Protein AF-A0A2N9N3W9-F1 (afdb_monomer)

Mean predicted aligned error: 13.62 Å

Solvent-accessible surface area (backbone atoms only — not comparable to full-atom values): 11791 Å² total; per-residue (Å²): 115,66,68,65,51,52,52,49,53,52,46,57,56,56,57,64,61,54,68,67,60,87,86,51,74,86,60,58,73,77,63,41,51,59,56,64,68,48,45,75,83,36,66,72,71,56,49,56,62,60,62,77,61,73,62,57,71,69,54,55,53,50,52,53,52,50,54,52,50,51,51,52,50,52,52,50,52,49,49,42,34,70,72,76,40,58,62,54,60,55,53,48,41,71,76,39,43,71,62,46,50,36,61,70,50,61,68,44,53,66,57,50,45,42,49,52,50,47,48,40,49,49,49,46,44,46,52,53,52,56,46,45,43,61,57,53,52,50,38,49,54,52,48,51,53,48,50,55,53,49,52,49,50,52,51,53,51,44,42,59,56,52,52,47,40,50,52,50,51,49,54,50,53,53,51,60,63,44,52,67,60,54,65,70,64,73,86,49,70,70,59,54,54,51,52,53,51,54,50,53,52,51,52,52,50,52,64,72,74,104

pLDDT: mean 87.36, std 11.23, range [49.12, 97.69]

Foldseek 3Di:
DCVVVVVVVVVVVVVVQQDDDPLPVVDDCVSCVVVVVCCVVCVPPNVVVVVVPPDDSVVVVVVVVVVVVVVVVVVVVVCCCVPPNVVVVVVCCVVVVVVCVCVVCVNCPVVCCCVPPVVNCPVVVVVVVVVCCVCPVVVVVVVVVVVVVVVVVVVVVCCVCPVVVVVVVVVVVVVVVVVVVVVQPPVDPVSVVVVVVVVVVVVVVVVVVD

Structure (mmCIF, N/CA/C/O backbone):
data_AF-A0A2N9N3W9-F1
#
_entry.id   AF-A0A2N9N3W9-F1
#
loop_
_atom_site.group_PDB
_atom_site.id
_atom_site.type_symbol
_atom_site.label_atom_id
_atom_site.label_alt_id
_atom_site.label_comp_id
_atom_site.label_asym_id
_atom_site.label_entity_id
_atom_site.label_seq_id
_atom_site.pdbx_PDB_ins_code
_atom_site.Cartn_x
_atom_site.Cartn_y
_atom_site.Cartn_z
_atom_site.occupancy
_atom_site.B_iso_or_equiv
_atom_site.auth_seq_id
_atom_site.auth_comp_id
_atom_site.auth_asym_id
_atom_site.auth_atom_id
_atom_site.pdbx_PDB_model_num
ATOM 1 N N . MET A 1 1 ? -32.248 -17.935 9.235 1.00 79.19 1 MET A N 1
ATOM 2 C CA . MET A 1 1 ? -31.648 -16.972 10.190 1.00 79.19 1 MET A CA 1
ATOM 3 C C . MET A 1 1 ? -31.873 -17.388 11.645 1.00 79.19 1 MET A C 1
ATOM 5 O O . MET A 1 1 ? -30.910 -17.367 12.394 1.00 79.19 1 MET A O 1
ATOM 9 N N . THR A 1 2 ? -33.073 -17.833 12.047 1.00 92.75 2 THR A N 1
ATOM 10 C CA . THR A 1 2 ? -33.341 -18.333 13.416 1.00 92.75 2 THR A CA 1
ATOM 11 C C . THR A 1 2 ? -32.505 -19.561 13.788 1.00 92.75 2 THR A C 1
ATOM 13 O O . THR A 1 2 ? -31.905 -19.563 14.850 1.00 92.75 2 THR A O 1
ATOM 16 N N . GLY A 1 3 ? -32.371 -20.548 12.891 1.00 95.88 3 GLY A N 1
ATOM 17 C CA . GLY A 1 3 ? -31.572 -21.761 13.137 1.00 95.88 3 GLY A CA 1
ATOM 18 C C . GLY A 1 3 ? -30.133 -21.480 13.601 1.00 95.88 3 GLY A C 1
ATOM 19 O O . GLY A 1 3 ? -29.792 -21.851 14.722 1.00 95.88 3 GLY A O 1
ATOM 20 N N . PRO A 1 4 ? -29.302 -20.772 12.806 1.00 95.38 4 PRO A N 1
ATOM 21 C CA . PRO A 1 4 ? -27.939 -20.428 13.216 1.00 95.38 4 PRO A CA 1
ATOM 22 C C . PRO A 1 4 ? -27.865 -19.620 14.519 1.00 95.38 4 PRO A C 1
ATOM 24 O O . PRO A 1 4 ? -27.030 -19.915 15.368 1.00 95.38 4 PRO A O 1
ATOM 27 N N . LEU A 1 5 ? -28.753 -18.637 14.716 1.00 95.94 5 LEU A N 1
ATOM 28 C CA . LEU A 1 5 ? -28.759 -17.810 15.929 1.00 95.94 5 LEU A CA 1
ATOM 29 C C . LEU A 1 5 ? -29.124 -18.613 17.183 1.00 95.94 5 LEU A C 1
ATOM 31 O O . LEU A 1 5 ? -28.489 -18.439 18.218 1.00 95.94 5 LEU A O 1
ATOM 35 N N . THR A 1 6 ? -30.107 -19.514 17.101 1.00 96.31 6 THR A N 1
ATOM 36 C CA . THR A 1 6 ? -30.496 -20.376 18.226 1.00 96.31 6 THR A CA 1
ATOM 37 C C . THR A 1 6 ? -29.385 -21.359 18.583 1.00 96.31 6 THR A C 1
ATOM 39 O O . THR A 1 6 ? -29.111 -21.558 19.764 1.00 96.31 6 THR A O 1
ATOM 42 N N . VAL A 1 7 ? -28.707 -21.931 17.581 1.00 96.19 7 VAL A N 1
ATOM 43 C CA . VAL A 1 7 ? -27.554 -22.816 17.803 1.00 96.19 7 VAL A CA 1
ATOM 44 C C . VAL A 1 7 ? -26.411 -22.063 18.487 1.00 96.19 7 VAL A C 1
ATOM 46 O O . VAL A 1 7 ? -25.865 -22.566 19.466 1.00 96.19 7 VAL A O 1
ATOM 49 N N . LEU A 1 8 ? -26.085 -20.845 18.038 1.00 94.94 8 LEU A N 1
ATOM 50 C CA . LEU A 1 8 ? -25.057 -20.022 18.684 1.00 94.94 8 LEU A CA 1
ATOM 51 C C . LEU A 1 8 ? -25.455 -19.612 20.107 1.00 94.94 8 LEU A C 1
ATOM 53 O O . LEU A 1 8 ? -24.625 -19.703 21.002 1.00 94.94 8 LEU A O 1
ATOM 57 N N . ALA A 1 9 ? -26.713 -19.227 20.344 1.00 94.81 9 ALA A N 1
ATOM 58 C CA . ALA A 1 9 ? -27.192 -18.857 21.677 1.00 94.81 9 ALA A CA 1
ATOM 59 C C . ALA A 1 9 ? -27.109 -20.031 22.666 1.00 94.81 9 ALA A C 1
ATOM 61 O O . ALA A 1 9 ? -26.596 -19.868 23.773 1.00 94.81 9 ALA A O 1
ATOM 62 N N . LEU A 1 10 ? -27.559 -21.223 22.254 1.00 95.44 10 LEU A N 1
ATOM 63 C CA . LEU A 1 10 ? -27.403 -22.445 23.046 1.00 95.44 10 LEU A CA 1
ATOM 64 C C . LEU A 1 10 ? -25.923 -22.751 23.287 1.00 95.44 10 LEU A C 1
ATOM 66 O O . LEU A 1 10 ? -25.539 -23.030 24.418 1.00 95.44 10 LEU A O 1
ATOM 70 N N . GLY A 1 11 ? -25.087 -22.630 22.254 1.00 93.44 11 GLY A N 1
ATOM 71 C CA . GLY A 1 11 ? -23.642 -22.809 22.358 1.00 93.44 11 GLY A CA 1
ATOM 72 C C . GLY A 1 11 ? -22.994 -21.864 23.371 1.00 93.44 11 GLY A C 1
ATOM 73 O O . GLY A 1 11 ? -22.235 -22.324 24.215 1.00 93.44 11 GLY A O 1
ATOM 74 N N . SER A 1 12 ? -23.325 -20.569 23.350 1.00 93.00 12 SER A N 1
ATOM 75 C CA . SER A 1 12 ? -22.801 -19.580 24.302 1.00 93.00 12 SER A CA 1
ATOM 76 C C . SER A 1 12 ? -23.215 -19.875 25.743 1.00 93.00 12 SER A C 1
ATOM 78 O O . SER A 1 12 ? -22.391 -19.729 26.644 1.00 93.00 12 SER A O 1
ATOM 80 N N . VAL A 1 13 ? -24.458 -20.322 25.968 1.00 91.31 13 VAL A N 1
ATOM 81 C CA . VAL A 1 13 ? -24.909 -20.738 27.304 1.00 91.31 13 VAL A CA 1
ATOM 82 C C . VAL A 1 13 ? -24.134 -21.974 27.747 1.00 91.31 13 VAL A C 1
ATOM 84 O O . VAL A 1 13 ? -23.498 -21.927 28.791 1.00 91.31 13 VAL A O 1
ATOM 87 N N . LEU A 1 14 ? -24.126 -23.049 26.951 1.00 89.25 14 LEU A N 1
ATOM 88 C CA . LEU A 1 14 ? -23.474 -24.314 27.310 1.00 89.25 14 LEU A CA 1
ATOM 89 C C . LEU A 1 14 ? -21.960 -24.158 27.513 1.00 89.25 14 LEU A C 1
ATOM 91 O O . LEU A 1 14 ? -21.416 -24.718 28.461 1.00 89.25 14 LEU A O 1
ATOM 95 N N . ALA A 1 15 ? -21.288 -23.361 26.677 1.00 85.88 15 ALA A N 1
ATOM 96 C CA . ALA A 1 15 ? -19.857 -23.093 26.800 1.00 85.88 15 ALA A CA 1
ATOM 97 C C . ALA A 1 15 ? -19.501 -22.397 28.123 1.00 85.88 15 ALA A C 1
ATOM 99 O O . ALA A 1 15 ? -18.471 -22.713 28.714 1.00 85.88 15 ALA A O 1
ATOM 100 N N . GLY A 1 16 ? -20.368 -21.513 28.631 1.00 80.94 16 GLY A N 1
ATOM 101 C CA . GLY A 1 16 ? -20.176 -20.866 29.932 1.00 80.94 16 GLY A CA 1
ATOM 102 C C . GLY A 1 16 ? -20.146 -21.847 31.111 1.00 80.94 16 GLY A C 1
ATOM 103 O O . GLY A 1 16 ? -19.510 -21.565 32.122 1.00 80.94 16 GLY A O 1
ATOM 104 N N . TRP A 1 17 ? -20.770 -23.022 30.971 1.00 80.06 17 TRP A N 1
ATOM 105 C CA . TRP A 1 17 ? -20.768 -24.062 32.003 1.00 80.06 17 TRP A CA 1
ATOM 106 C C . TRP A 1 17 ? -19.545 -24.986 31.947 1.00 80.06 17 TRP A C 1
ATOM 108 O O . TRP A 1 17 ? -19.345 -25.742 32.888 1.00 80.06 17 TRP A O 1
ATOM 118 N N . LEU A 1 18 ? -18.705 -24.942 30.905 1.00 79.56 18 LEU A N 1
ATOM 119 C CA . LEU A 1 18 ? -17.535 -25.832 30.785 1.00 79.56 18 LEU A CA 1
ATOM 120 C C . LEU A 1 18 ? -16.351 -25.434 31.690 1.00 79.56 18 LEU A C 1
ATOM 122 O O . LEU A 1 18 ? -15.454 -26.244 31.905 1.00 79.56 18 LEU A O 1
ATOM 126 N N . GLY A 1 19 ? -16.335 -24.204 32.216 1.00 71.31 19 GLY A N 1
ATOM 127 C CA . GLY A 1 19 ? -15.225 -23.637 32.995 1.00 71.31 19 GLY A CA 1
ATOM 128 C C . GLY A 1 19 ? -15.659 -23.114 34.363 1.00 71.31 19 GLY A C 1
ATOM 129 O O . GLY A 1 19 ? -15.492 -21.931 34.649 1.00 71.31 19 GLY A O 1
ATOM 130 N N . VAL A 1 20 ? -16.261 -23.970 35.193 1.00 75.19 20 VAL A N 1
ATOM 131 C CA . VAL A 1 20 ? -16.760 -23.563 36.518 1.00 75.19 20 VAL A CA 1
ATOM 132 C C . VAL A 1 20 ? -15.591 -23.233 37.466 1.00 75.19 20 VAL A C 1
ATOM 134 O O . VAL A 1 20 ? -14.691 -24.064 37.620 1.00 75.19 20 VAL A O 1
ATOM 137 N N . PRO A 1 21 ? -15.594 -22.058 38.132 1.00 71.06 21 PRO A N 1
ATOM 138 C CA . PRO A 1 21 ? -14.521 -21.657 39.042 1.00 71.06 21 PRO A CA 1
ATOM 139 C C . PRO A 1 21 ? -14.338 -22.612 40.229 1.00 71.06 21 PRO A C 1
ATOM 141 O O . PRO A 1 21 ? -15.310 -23.126 40.782 1.00 71.06 21 PRO A O 1
ATOM 144 N N . LYS A 1 22 ? -13.094 -22.749 40.717 1.00 70.25 22 LYS A N 1
ATOM 145 C CA . LYS A 1 22 ? -12.749 -23.525 41.932 1.00 70.25 22 LYS A CA 1
ATOM 146 C C . LYS A 1 22 ? -13.527 -23.095 43.181 1.00 70.25 22 LYS A C 1
ATOM 148 O O . LYS A 1 22 ? -13.717 -23.900 44.088 1.00 70.25 22 LYS A O 1
ATOM 153 N N . LEU A 1 23 ? -13.973 -21.841 43.211 1.00 67.38 23 LEU A N 1
ATOM 154 C CA . LEU A 1 23 ? -14.764 -21.234 44.282 1.00 67.38 23 LEU A CA 1
ATOM 155 C C . LEU A 1 23 ? -16.145 -21.871 44.458 1.00 67.38 23 LEU A C 1
ATOM 157 O O . LEU A 1 23 ? -16.726 -21.790 45.539 1.00 67.38 23 LEU A O 1
ATOM 161 N N . TRP A 1 24 ? -16.696 -22.475 43.405 1.00 70.81 24 TRP A N 1
ATOM 162 C CA . TRP A 1 24 ? -18.018 -23.090 43.434 1.00 70.81 24 TRP A CA 1
ATOM 163 C C . TRP A 1 24 ? -17.914 -24.545 43.893 1.00 70.81 24 TRP A C 1
ATOM 165 O O . TRP A 1 24 ? -18.092 -25.482 43.121 1.00 70.81 24 TRP A O 1
ATOM 175 N N . THR A 1 25 ? -17.663 -24.724 45.192 1.00 65.88 25 THR A N 1
ATOM 176 C CA . THR A 1 25 ? -17.515 -26.030 45.866 1.00 65.88 25 THR A CA 1
ATOM 177 C C . THR A 1 25 ? -18.745 -26.942 45.769 1.00 65.88 25 THR A C 1
ATOM 179 O O . THR A 1 25 ? -18.655 -28.127 46.077 1.00 65.88 25 THR A O 1
ATOM 182 N N . PHE A 1 26 ? -19.889 -26.411 45.330 1.00 66.12 26 PHE A N 1
ATOM 183 C CA . PHE A 1 26 ? -21.119 -27.163 45.078 1.00 66.12 26 PHE A CA 1
ATOM 184 C C . PHE A 1 26 ? -21.033 -28.074 43.840 1.00 66.12 26 PHE A C 1
ATOM 186 O O . PHE A 1 26 ? -21.703 -29.105 43.788 1.00 66.12 26 PHE A O 1
ATOM 193 N N . PHE A 1 27 ? -20.208 -27.728 42.847 1.00 65.31 27 PHE A N 1
ATOM 194 C CA . PHE A 1 27 ? -20.001 -28.559 41.664 1.00 65.31 27 PHE A CA 1
ATOM 195 C C . PHE A 1 27 ? -18.803 -29.484 41.906 1.00 65.31 27 PHE A C 1
ATOM 197 O O . PHE A 1 27 ? -17.687 -29.024 42.133 1.00 65.31 27 PHE A O 1
ATOM 204 N N . GLY A 1 28 ? -19.045 -30.799 41.901 1.00 63.94 28 GLY A N 1
ATOM 205 C CA . GLY A 1 28 ? -18.005 -31.802 42.148 1.00 63.94 28 GLY A CA 1
ATOM 206 C C . GLY A 1 28 ? -16.864 -31.751 41.124 1.00 63.94 28 GLY A C 1
ATOM 207 O O . GLY A 1 28 ? -17.029 -31.243 40.014 1.00 63.94 28 GLY A O 1
ATOM 208 N N . GLU A 1 29 ? -15.711 -32.332 41.470 1.00 66.94 29 GLU A N 1
ATOM 209 C CA . GLU A 1 29 ? -14.485 -32.287 40.648 1.00 66.94 29 GLU A CA 1
ATOM 210 C C . GLU A 1 29 ? -14.666 -32.815 39.213 1.00 66.94 29 GLU A C 1
ATOM 212 O O . GLU A 1 29 ? -13.973 -32.374 38.298 1.00 66.94 29 GLU A O 1
ATOM 217 N N . ASN A 1 30 ? -15.653 -33.688 38.985 1.00 67.88 30 ASN A N 1
ATOM 218 C CA . ASN A 1 30 ? -16.016 -34.215 37.663 1.00 67.88 30 ASN A CA 1
ATOM 219 C C . ASN A 1 30 ? -16.438 -33.122 36.669 1.00 67.88 30 ASN A C 1
ATOM 221 O O . ASN A 1 30 ? -16.290 -33.286 35.462 1.00 67.88 30 ASN A O 1
ATOM 225 N N . TRP A 1 31 ? -16.955 -31.991 37.154 1.00 69.31 31 TRP A N 1
ATOM 226 C CA . TRP A 1 31 ? -17.314 -30.867 36.288 1.00 69.31 31 TRP A CA 1
ATOM 227 C C . TRP A 1 31 ? -16.080 -30.087 35.798 1.00 69.31 31 TRP A C 1
ATOM 229 O O . TRP A 1 31 ? -16.167 -29.288 34.871 1.00 69.31 31 TRP A O 1
ATOM 239 N N . ARG A 1 32 ? -14.905 -30.354 36.385 1.00 71.75 32 ARG A N 1
ATOM 240 C CA . ARG A 1 32 ? -13.617 -29.717 36.069 1.00 71.75 32 ARG A CA 1
ATOM 241 C C . ARG A 1 32 ? -12.688 -30.613 35.252 1.00 71.75 32 ARG A C 1
ATOM 243 O O . ARG A 1 32 ? -11.536 -30.260 35.018 1.00 71.75 32 ARG A O 1
ATOM 250 N N . SER A 1 33 ? -13.183 -31.754 34.768 1.00 74.00 33 SER A N 1
ATOM 251 C CA . SER A 1 33 ? -12.400 -32.688 33.948 1.00 74.00 33 SER A CA 1
ATOM 252 C C . SER A 1 33 ? -11.855 -32.062 32.658 1.00 74.00 33 SER A C 1
ATOM 254 O O . SER A 1 33 ? -10.837 -32.510 32.143 1.00 74.00 33 SER A O 1
ATOM 256 N N . PHE A 1 34 ? -12.496 -31.009 32.140 1.00 77.50 34 PHE A N 1
ATOM 257 C CA . PHE A 1 34 ? -11.991 -30.262 30.987 1.00 77.50 34 PHE A CA 1
ATOM 258 C C . PHE A 1 34 ? -10.749 -29.420 31.328 1.00 77.50 34 PHE A C 1
ATOM 260 O O . PHE A 1 34 ? -9.785 -29.414 30.565 1.00 77.50 34 PHE A O 1
ATOM 267 N N . GLU A 1 35 ? -10.737 -28.764 32.494 1.00 76.12 35 GLU A N 1
ATOM 268 C CA . GLU A 1 35 ? -9.594 -27.990 33.000 1.00 76.12 35 GLU A CA 1
ATOM 269 C C . GLU A 1 35 ? -8.387 -28.906 33.246 1.00 76.12 35 GLU A C 1
ATOM 271 O O . GLU A 1 35 ? -7.274 -28.597 32.824 1.00 76.12 35 GLU A O 1
ATOM 276 N N . SER A 1 36 ? -8.608 -30.076 33.855 1.00 76.50 36 SER A N 1
ATOM 277 C CA . SER A 1 36 ? -7.541 -31.054 34.096 1.00 76.50 36 SER A CA 1
ATOM 278 C C . SER A 1 36 ? -7.037 -31.732 32.817 1.00 76.50 36 SER A C 1
ATOM 280 O O . SER A 1 36 ? -5.846 -32.023 32.724 1.00 76.50 36 SER A O 1
ATOM 282 N N . TRP A 1 37 ? -7.896 -31.935 31.812 1.00 82.38 37 TRP A N 1
ATOM 283 C CA . TRP A 1 37 ? -7.496 -32.407 30.480 1.00 82.38 37 TRP A CA 1
ATOM 284 C C . TRP A 1 37 ? -6.665 -31.367 29.710 1.00 82.38 37 TRP A C 1
ATOM 286 O O . TRP A 1 37 ? -5.730 -31.740 29.003 1.00 82.38 37 TRP A O 1
ATOM 296 N N . LEU A 1 38 ? -6.963 -30.072 29.871 1.00 79.94 38 LEU A N 1
ATOM 297 C CA . LEU A 1 38 ? -6.219 -28.965 29.257 1.00 79.94 38 LEU A CA 1
ATOM 298 C C . LEU A 1 38 ? -4.929 -28.597 29.998 1.00 79.94 38 LEU A C 1
ATOM 300 O O . LEU A 1 38 ? -4.022 -28.034 29.387 1.00 79.94 38 LEU A O 1
ATOM 304 N N . ALA A 1 39 ? -4.825 -28.901 31.293 1.00 77.44 39 ALA A N 1
ATOM 305 C CA . ALA A 1 39 ? -3.683 -28.530 32.128 1.00 77.44 39 ALA A CA 1
ATOM 306 C C . ALA A 1 39 ? -2.298 -28.891 31.532 1.00 77.44 39 ALA A C 1
ATOM 308 O O . ALA A 1 39 ? -1.394 -28.055 31.619 1.00 77.44 39 ALA A O 1
ATOM 309 N N . PRO A 1 40 ? -2.095 -30.050 30.867 1.00 82.31 40 PRO A N 1
ATOM 310 C CA . PRO A 1 40 ? -0.824 -30.379 30.217 1.00 82.31 40 PRO A CA 1
ATOM 311 C C . PRO A 1 40 ? -0.450 -29.454 29.048 1.00 82.31 40 PRO A C 1
ATOM 313 O O . PRO A 1 40 ? 0.729 -29.314 28.748 1.00 82.31 40 PRO A O 1
ATOM 316 N N . ALA A 1 41 ? -1.418 -28.802 28.393 1.00 81.25 41 ALA A N 1
ATOM 317 C CA . ALA A 1 41 ? -1.149 -27.856 27.305 1.00 81.25 41 ALA A CA 1
ATOM 318 C C . ALA A 1 41 ? -0.604 -26.506 27.811 1.00 81.25 41 ALA A C 1
ATOM 320 O O . ALA A 1 41 ? 0.019 -25.767 27.052 1.00 81.25 41 ALA A O 1
ATOM 321 N N . PHE A 1 42 ? -0.810 -26.195 29.096 1.00 74.31 42 PHE A N 1
ATOM 322 C CA . PHE A 1 42 ? -0.395 -24.943 29.740 1.00 74.31 42 PHE A CA 1
ATOM 323 C C . PHE A 1 42 ? 0.831 -25.105 30.658 1.00 74.31 42 PHE A C 1
ATOM 325 O O . PHE A 1 42 ? 1.183 -24.185 31.398 1.00 74.31 42 PHE A O 1
ATOM 332 N N . SER A 1 43 ? 1.503 -26.262 30.625 1.00 66.19 43 SER A N 1
ATOM 333 C CA . SER A 1 43 ? 2.512 -26.662 31.615 1.00 66.19 43 SER A CA 1
ATOM 334 C C . SER A 1 43 ? 3.845 -25.905 31.561 1.00 66.19 43 SER A C 1
ATOM 336 O O . SER A 1 43 ? 4.680 -26.109 32.436 1.00 66.19 43 SER A O 1
ATOM 338 N N . SER A 1 44 ? 4.075 -25.037 30.574 1.00 64.75 44 SER A N 1
ATOM 339 C CA . SER A 1 44 ? 5.290 -24.218 30.476 1.00 64.75 44 SER A CA 1
ATOM 340 C C . SER A 1 44 ? 4.941 -22.729 30.537 1.00 64.75 44 SER A C 1
ATOM 342 O O . SER A 1 44 ? 4.215 -22.230 29.679 1.00 64.75 44 SER A O 1
ATOM 344 N N . ALA A 1 45 ? 5.457 -22.033 31.554 1.00 61.09 45 ALA A N 1
ATOM 345 C CA . ALA A 1 45 ? 5.282 -20.607 31.871 1.00 61.09 45 ALA A CA 1
ATOM 346 C C . ALA A 1 45 ? 3.868 -20.146 32.301 1.00 61.09 45 ALA A C 1
ATOM 348 O O . ALA A 1 45 ? 3.749 -19.400 33.270 1.00 61.09 45 ALA A O 1
ATOM 349 N N . ALA A 1 46 ? 2.787 -20.607 31.662 1.00 59.09 46 ALA A N 1
ATOM 350 C CA . ALA A 1 46 ? 1.420 -20.214 32.045 1.00 59.09 46 ALA A CA 1
ATOM 351 C C . ALA A 1 46 ? 0.972 -20.832 33.388 1.00 59.09 46 ALA A C 1
ATOM 353 O O . ALA A 1 46 ? 0.304 -20.176 34.187 1.00 59.09 46 ALA A O 1
ATOM 354 N N . ALA A 1 47 ? 1.382 -22.073 33.669 1.00 57.03 47 ALA A N 1
ATOM 355 C CA . ALA A 1 47 ? 1.070 -22.764 34.922 1.00 57.03 47 ALA A CA 1
ATOM 356 C C . ALA A 1 47 ? 1.787 -22.183 36.160 1.00 57.03 47 ALA A C 1
ATOM 358 O O . ALA A 1 47 ? 1.271 -22.313 37.270 1.00 57.03 47 ALA A O 1
ATOM 359 N N . GLU A 1 48 ? 2.948 -21.541 35.993 1.00 55.53 48 GLU A N 1
ATOM 360 C CA . GLU A 1 48 ? 3.662 -20.857 37.085 1.00 55.53 48 GLU A CA 1
ATOM 361 C C . GLU A 1 48 ? 3.001 -19.520 37.434 1.00 55.53 48 GLU A C 1
ATOM 363 O O . GLU A 1 48 ? 2.695 -19.289 38.602 1.00 55.53 48 GLU A O 1
ATOM 368 N N . ALA A 1 49 ? 2.635 -18.716 36.429 1.00 58.19 49 ALA A N 1
ATOM 369 C CA . ALA A 1 49 ? 1.879 -17.477 36.636 1.00 58.19 49 ALA A CA 1
ATOM 370 C C . ALA A 1 49 ? 0.490 -17.721 37.265 1.00 58.19 49 ALA A C 1
ATOM 372 O O . ALA A 1 49 ? 0.021 -16.929 38.079 1.00 58.19 49 ALA A O 1
ATOM 373 N N . ALA A 1 50 ? -0.164 -18.839 36.930 1.00 56.03 50 ALA A N 1
ATOM 374 C CA . ALA A 1 50 ? -1.451 -19.220 37.515 1.00 56.03 50 ALA A CA 1
ATOM 375 C C . ALA A 1 50 ? -1.339 -19.769 38.954 1.00 56.03 50 ALA A C 1
ATOM 377 O O . ALA A 1 50 ? -2.294 -19.661 39.721 1.00 56.03 50 ALA A O 1
ATOM 378 N N . LYS A 1 51 ? -0.194 -20.350 39.344 1.00 54.19 51 LYS A N 1
ATOM 379 C CA . LYS A 1 51 ? 0.039 -20.856 40.710 1.00 54.19 51 LYS A CA 1
ATOM 380 C C . LYS A 1 51 ? 0.369 -19.751 41.714 1.00 54.19 51 LYS A C 1
ATOM 382 O O . LYS A 1 51 ? -0.003 -19.887 42.877 1.00 54.19 51 LYS A O 1
ATOM 387 N N . GLU A 1 52 ? 1.032 -18.677 41.288 1.00 49.12 52 GLU A N 1
ATOM 388 C CA . GLU A 1 52 ? 1.321 -17.520 42.153 1.00 49.12 52 GLU A CA 1
ATOM 389 C C . GLU A 1 52 ? 0.077 -16.658 42.444 1.00 49.12 52 GLU A C 1
ATOM 391 O O . GLU A 1 52 ? 0.048 -15.932 43.434 1.00 49.12 52 GLU A O 1
ATOM 396 N N . GLY A 1 53 ? -0.981 -16.782 41.636 1.00 52.44 53 GLY A N 1
ATOM 397 C CA . GLY A 1 53 ? -2.248 -16.056 41.779 1.00 52.44 53 GLY A CA 1
ATOM 398 C C . GLY A 1 53 ? -3.295 -16.717 42.682 1.00 52.44 53 GLY A C 1
ATOM 399 O O . GLY A 1 53 ? -4.478 -16.424 42.525 1.00 52.44 53 GLY A O 1
ATOM 400 N N . ALA A 1 54 ? -2.909 -17.618 43.595 1.00 55.12 54 ALA A N 1
ATOM 401 C CA . ALA A 1 54 ? -3.827 -18.187 44.587 1.00 55.12 54 ALA A CA 1
ATOM 402 C C . ALA A 1 54 ? -4.186 -17.126 45.644 1.00 55.12 54 ALA A C 1
ATOM 404 O O . ALA A 1 54 ? -3.677 -17.128 46.767 1.00 55.12 54 ALA A O 1
ATOM 405 N N . HIS A 1 55 ? -5.032 -16.175 45.253 1.00 61.47 55 HIS A N 1
ATOM 406 C CA . HIS A 1 55 ? -5.612 -15.199 46.158 1.00 61.47 55 HIS A CA 1
ATOM 407 C C . HIS A 1 55 ? -6.555 -15.900 47.142 1.00 61.47 55 HIS A C 1
ATOM 409 O O . HIS A 1 55 ? -7.131 -16.946 46.845 1.00 61.47 55 HIS A O 1
ATOM 415 N N . ASP A 1 56 ? -6.708 -15.330 48.339 1.00 74.50 56 ASP A N 1
ATOM 416 C CA . ASP A 1 56 ? -7.676 -15.841 49.307 1.00 74.50 56 ASP A CA 1
ATOM 417 C C . ASP A 1 56 ? -9.068 -15.923 48.657 1.00 74.50 56 ASP A C 1
ATOM 419 O O . ASP A 1 56 ? -9.451 -15.029 47.897 1.00 74.50 56 ASP A O 1
ATOM 423 N N . ALA A 1 57 ? -9.837 -16.971 48.961 1.00 75.94 57 ALA A N 1
ATOM 424 C CA . ALA A 1 57 ? -11.143 -17.206 48.340 1.00 75.94 57 ALA A CA 1
ATOM 425 C C . ALA A 1 57 ? -12.072 -15.988 48.500 1.00 75.94 57 ALA A C 1
ATOM 427 O O . ALA A 1 57 ? -12.884 -15.693 47.624 1.00 75.94 57 ALA A O 1
ATOM 428 N N . SER A 1 58 ? -11.910 -15.239 49.597 1.00 79.50 58 SER A N 1
ATOM 429 C CA . SER A 1 58 ? -12.597 -13.968 49.839 1.00 79.50 58 SER A CA 1
ATOM 430 C C . SER A 1 58 ? -12.285 -12.904 48.774 1.00 79.50 58 SER A C 1
ATOM 432 O O . SER A 1 58 ? -13.197 -12.249 48.271 1.00 79.50 58 SER A O 1
ATOM 434 N N . THR A 1 59 ? -11.018 -12.771 48.377 1.00 82.75 59 THR A N 1
ATOM 435 C CA . THR A 1 59 ? -10.551 -11.829 47.353 1.00 82.75 59 THR A CA 1
ATOM 436 C C . THR A 1 59 ? -11.138 -12.183 45.992 1.00 82.75 59 THR A C 1
ATOM 438 O O . THR A 1 59 ? -11.660 -11.304 45.307 1.00 82.75 59 THR A O 1
ATOM 441 N N . GLU A 1 60 ? -11.124 -13.462 45.608 1.00 82.31 60 GLU A N 1
ATOM 442 C CA . GLU A 1 60 ? -11.668 -13.886 44.313 1.00 82.31 60 GLU A CA 1
ATOM 443 C C . GLU A 1 60 ? -13.183 -13.615 44.208 1.00 82.31 60 GLU A C 1
ATOM 445 O O . GLU A 1 60 ? -13.653 -13.098 43.190 1.00 82.31 60 GLU A O 1
ATOM 450 N N . TRP A 1 61 ? -13.949 -13.871 45.279 1.00 85.38 61 TRP A N 1
ATOM 451 C CA . TRP A 1 61 ? -15.380 -13.538 45.336 1.00 85.38 61 TRP A CA 1
ATOM 452 C C . TRP A 1 61 ? -15.639 -12.034 45.233 1.00 85.38 61 TRP A C 1
ATOM 454 O O . TRP A 1 61 ? -16.557 -11.619 44.519 1.00 85.38 61 TRP A O 1
ATOM 464 N N . ILE A 1 62 ? -14.831 -11.215 45.912 1.00 91.00 62 ILE A N 1
ATOM 465 C CA . ILE A 1 62 ? -14.937 -9.753 45.847 1.00 91.00 62 ILE A CA 1
ATOM 466 C C . ILE A 1 62 ? -14.664 -9.260 44.424 1.00 91.00 62 ILE A C 1
ATOM 468 O O . ILE A 1 62 ? -15.454 -8.476 43.900 1.00 91.00 62 ILE A O 1
ATOM 472 N N . LEU A 1 63 ? -13.593 -9.728 43.774 1.00 89.06 63 LEU A N 1
ATOM 473 C CA . LEU A 1 63 ? -13.254 -9.318 42.407 1.00 89.06 63 LEU A CA 1
ATOM 474 C C . LEU A 1 63 ? -14.319 -9.759 41.398 1.00 89.06 63 LEU A C 1
ATOM 476 O O . LEU A 1 63 ? -14.690 -8.976 40.521 1.00 89.06 63 LEU A O 1
ATOM 480 N N . MET A 1 64 ? -14.850 -10.978 41.534 1.00 87.81 64 MET A N 1
ATOM 481 C CA . MET A 1 64 ? -15.928 -11.467 40.673 1.00 87.81 64 MET A CA 1
ATOM 482 C C . MET A 1 64 ? -17.199 -10.629 40.848 1.00 87.81 64 MET A C 1
ATOM 484 O O . MET A 1 64 ? -17.785 -10.181 39.861 1.00 87.81 64 MET A O 1
ATOM 488 N N . GLY A 1 65 ? -17.597 -10.364 42.096 1.00 92.25 65 GLY A N 1
ATOM 489 C CA . GLY A 1 65 ? -18.750 -9.520 42.404 1.00 92.25 65 GLY A CA 1
ATOM 490 C C . GLY A 1 65 ? -18.580 -8.093 41.885 1.00 92.25 65 GLY A C 1
ATOM 491 O O . GLY A 1 65 ? -19.490 -7.554 41.257 1.00 92.25 65 GLY A O 1
ATOM 492 N N . LEU A 1 66 ? -17.398 -7.502 42.077 1.00 95.56 66 LEU A N 1
ATOM 493 C CA . LEU A 1 66 ? -17.072 -6.161 41.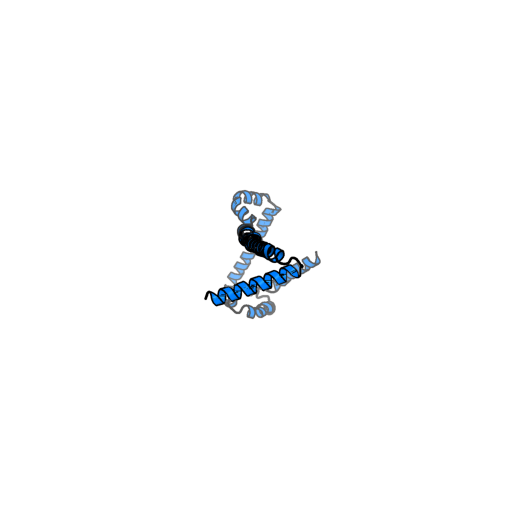598 1.00 95.56 66 LEU A CA 1
ATOM 494 C C . LEU A 1 66 ? -17.107 -6.078 40.066 1.00 95.56 66 LEU A C 1
ATOM 496 O O . LEU A 1 66 ? -17.689 -5.142 39.523 1.00 95.56 66 LEU A O 1
ATOM 500 N N . SER A 1 67 ? -16.543 -7.066 39.370 1.00 93.81 67 SER A N 1
ATOM 501 C CA . SER A 1 67 ? -16.573 -7.153 37.904 1.00 93.81 67 SER A CA 1
ATOM 502 C C . SER A 1 67 ? -18.009 -7.180 37.367 1.00 93.81 67 SER A C 1
ATOM 504 O O . SER A 1 67 ? -18.380 -6.363 36.520 1.00 93.81 67 SER A O 1
ATOM 506 N N . VAL A 1 68 ? -18.857 -8.053 37.926 1.00 95.44 68 VAL A N 1
ATOM 507 C CA . VAL A 1 68 ? -20.276 -8.146 37.546 1.00 95.44 68 VAL A CA 1
ATOM 508 C C . VAL A 1 68 ? -21.019 -6.846 37.862 1.00 95.44 68 VAL A C 1
ATOM 510 O O . VAL A 1 68 ? -21.797 -6.370 37.034 1.00 95.44 68 VAL A O 1
ATOM 513 N N . ALA A 1 69 ? -20.759 -6.230 39.018 1.00 96.69 69 ALA A N 1
ATOM 514 C CA . ALA A 1 69 ? -21.374 -4.961 39.395 1.00 96.69 69 ALA A CA 1
ATOM 515 C C . ALA A 1 69 ? -21.014 -3.838 38.410 1.00 96.69 69 ALA A C 1
ATOM 517 O O . ALA A 1 69 ? -21.905 -3.136 37.932 1.00 96.69 69 ALA A O 1
ATOM 518 N N . ILE A 1 70 ? -19.734 -3.702 38.045 1.00 97.50 70 ILE A N 1
ATOM 519 C CA . ILE A 1 70 ? -19.271 -2.717 37.056 1.00 97.50 70 ILE A CA 1
ATOM 520 C C . ILE A 1 70 ? -19.925 -2.969 35.693 1.00 97.50 70 ILE A C 1
ATOM 522 O O . ILE A 1 70 ? -20.384 -2.019 35.058 1.00 97.50 70 ILE A O 1
ATOM 526 N N . ALA A 1 71 ? -20.033 -4.228 35.256 1.00 97.00 71 ALA A N 1
ATOM 527 C CA . ALA A 1 71 ? -20.692 -4.574 33.997 1.00 97.00 71 ALA A CA 1
ATOM 528 C C . ALA A 1 71 ? -22.182 -4.176 33.990 1.00 97.00 71 ALA A C 1
ATOM 530 O O . ALA A 1 71 ? -22.655 -3.561 33.031 1.00 97.00 71 ALA A O 1
ATOM 531 N N . ILE A 1 72 ? -22.915 -4.459 35.075 1.00 97.69 72 ILE A N 1
ATOM 532 C CA . ILE A 1 72 ? -24.328 -4.073 35.223 1.00 97.69 72 ILE A CA 1
ATOM 533 C C . ILE A 1 72 ? -24.477 -2.548 35.231 1.00 97.69 72 ILE A C 1
ATOM 535 O O . ILE A 1 72 ? -25.350 -2.018 34.538 1.00 97.69 72 ILE A O 1
ATOM 539 N N . ILE A 1 73 ? -23.622 -1.833 35.970 1.00 97.44 73 ILE A N 1
ATOM 540 C CA . ILE A 1 73 ? -23.615 -0.364 35.990 1.00 97.44 73 ILE A CA 1
ATOM 541 C C . ILE A 1 73 ? -23.363 0.173 34.578 1.00 97.44 73 ILE A C 1
ATOM 543 O O . ILE A 1 73 ? -24.130 1.011 34.107 1.00 97.44 73 ILE A O 1
ATOM 547 N N . GLY A 1 74 ? -22.357 -0.347 33.870 1.00 97.00 74 GLY A N 1
ATOM 548 C CA . GLY A 1 74 ? -22.023 0.067 32.507 1.00 97.00 74 GLY A CA 1
ATOM 549 C C . GLY A 1 74 ? -23.187 -0.108 31.531 1.00 97.00 74 GLY A C 1
ATOM 550 O O . GLY A 1 74 ? -23.549 0.837 30.829 1.00 97.00 74 GLY A O 1
ATOM 551 N N . ILE A 1 75 ? -23.837 -1.277 31.535 1.00 96.88 75 ILE A N 1
ATOM 552 C CA . ILE A 1 75 ? -25.009 -1.544 30.683 1.00 96.88 75 ILE A CA 1
ATOM 553 C C . ILE A 1 75 ? -26.185 -0.642 31.067 1.00 96.88 75 ILE A C 1
ATOM 555 O O . ILE A 1 75 ? -26.891 -0.145 30.190 1.00 96.88 75 ILE A O 1
ATOM 559 N N . THR A 1 76 ? -26.401 -0.398 32.359 1.00 96.38 76 THR A N 1
ATOM 560 C CA . THR A 1 76 ? -27.504 0.449 32.834 1.00 96.38 76 THR A CA 1
ATOM 561 C C . THR A 1 76 ? -27.298 1.908 32.431 1.00 96.38 76 THR A C 1
ATOM 563 O O . THR A 1 76 ? -28.227 2.538 31.925 1.00 96.38 76 THR A O 1
ATOM 566 N N . VAL A 1 77 ? -26.077 2.432 32.579 1.00 95.44 77 VAL A N 1
ATOM 567 C CA . VAL A 1 77 ? -25.703 3.784 32.136 1.00 95.44 77 VAL A CA 1
ATOM 568 C C . VAL A 1 77 ? -25.846 3.909 30.620 1.00 95.44 77 VAL A C 1
ATOM 570 O O . VAL A 1 77 ? -26.480 4.851 30.146 1.00 95.44 77 VAL A O 1
ATOM 573 N N . ALA A 1 78 ? -25.344 2.933 29.856 1.00 94.00 78 ALA A N 1
ATOM 574 C CA . ALA A 1 78 ? -25.506 2.912 28.406 1.00 94.00 78 ALA A CA 1
ATOM 575 C C . ALA A 1 78 ? -26.991 2.895 28.010 1.00 94.00 78 ALA A C 1
ATOM 577 O O . ALA A 1 78 ? -27.432 3.711 27.203 1.00 94.00 78 ALA A O 1
ATOM 578 N N . ARG A 1 79 ? -27.803 2.030 28.629 1.00 94.94 79 ARG A N 1
ATOM 579 C CA . ARG A 1 79 ? -29.247 1.968 28.370 1.00 94.94 79 ARG A CA 1
ATOM 580 C C . ARG A 1 79 ? -29.933 3.294 28.687 1.00 94.94 79 ARG A C 1
ATOM 582 O O . ARG A 1 79 ? -30.814 3.710 27.941 1.00 94.94 79 ARG A O 1
ATOM 589 N N . TYR A 1 80 ? -29.546 3.970 29.764 1.00 94.62 80 TYR A N 1
ATOM 590 C CA . TYR A 1 80 ? -30.091 5.281 30.103 1.00 94.62 80 TYR A CA 1
ATOM 591 C C . TYR A 1 80 ? -29.735 6.340 29.047 1.00 94.62 80 TYR A C 1
ATOM 593 O O . TYR A 1 80 ? -30.631 7.037 28.567 1.00 94.62 80 TYR A O 1
ATOM 601 N N . PHE A 1 81 ? -28.471 6.406 28.616 1.00 94.44 81 PHE A N 1
ATOM 602 C CA . PHE A 1 81 ? -28.025 7.345 27.581 1.00 94.44 81 PHE A CA 1
ATOM 603 C C . PHE A 1 81 ? -28.714 7.097 26.238 1.00 94.44 81 PHE A C 1
ATOM 605 O O . PHE A 1 81 ? -29.204 8.038 25.631 1.00 94.44 81 PHE A O 1
ATOM 612 N N . TYR A 1 82 ? -28.818 5.846 25.788 1.00 92.25 82 TYR A N 1
ATOM 613 C CA . TYR A 1 82 ? -29.331 5.556 24.446 1.00 92.25 82 TYR A CA 1
ATOM 614 C C . TYR A 1 82 ? -30.860 5.417 24.359 1.00 92.25 82 TYR A C 1
ATOM 616 O O . TYR A 1 82 ? -31.410 5.652 23.288 1.00 92.25 82 TYR A O 1
ATOM 624 N N . HIS A 1 83 ? -31.568 5.072 25.446 1.00 92.62 83 HIS A N 1
ATOM 625 C CA . HIS A 1 83 ? -33.039 4.982 25.423 1.00 92.62 83 HIS A CA 1
ATOM 626 C C . HIS A 1 83 ? -33.765 6.181 26.032 1.00 92.62 83 HIS A C 1
ATOM 628 O O . HIS A 1 83 ? -34.833 6.531 25.543 1.00 92.62 83 HIS A O 1
ATOM 634 N N . HIS A 1 84 ? -33.254 6.766 27.120 1.00 90.56 84 HIS A N 1
ATOM 635 C CA . HIS A 1 84 ? -34.004 7.780 27.873 1.00 90.56 84 HIS A CA 1
ATOM 636 C C . HIS A 1 84 ? -33.543 9.201 27.556 1.00 90.56 84 HIS A C 1
ATOM 638 O O . HIS A 1 84 ? -34.377 10.096 27.465 1.00 90.56 84 HIS A O 1
ATOM 644 N N . LYS A 1 85 ? -32.230 9.419 27.402 1.00 91.88 85 LYS A N 1
ATOM 645 C CA . LYS A 1 85 ? -31.652 10.745 27.133 1.00 91.88 85 LYS A CA 1
ATOM 646 C C . LYS A 1 85 ? -30.552 10.701 26.062 1.00 91.88 85 LYS A C 1
ATOM 648 O O . LYS A 1 85 ? -29.379 10.889 26.396 1.00 91.88 85 LYS A O 1
ATOM 653 N N . PRO A 1 86 ? -30.922 10.513 24.781 1.00 89.19 86 PRO A N 1
ATOM 654 C CA . PRO A 1 86 ? -29.969 10.452 23.667 1.00 89.19 86 PRO A CA 1
ATOM 655 C C . PRO A 1 86 ? -29.211 11.767 23.428 1.00 89.19 86 PRO A C 1
ATOM 657 O O . PRO A 1 86 ? -28.197 11.778 22.740 1.00 89.19 86 PRO A O 1
ATOM 660 N N . GLU A 1 87 ? -29.650 12.868 24.039 1.00 91.00 87 GLU A N 1
ATOM 661 C CA . GLU A 1 87 ? -28.967 14.167 24.029 1.00 91.00 87 GLU A CA 1
ATOM 662 C C . GLU A 1 87 ? -27.606 14.124 24.748 1.00 91.00 87 GLU A C 1
ATOM 664 O O . GLU A 1 87 ? -26.671 14.813 24.344 1.00 91.00 87 GLU A O 1
ATOM 669 N N . ILE A 1 88 ? -27.454 13.280 25.778 1.00 88.81 88 ILE A N 1
ATOM 670 C CA . ILE A 1 88 ? -26.237 13.221 26.604 1.00 88.81 88 ILE A CA 1
ATOM 671 C C . ILE A 1 88 ? -25.007 12.790 25.781 1.00 88.81 88 ILE A C 1
ATOM 673 O O . ILE A 1 88 ? -23.990 13.485 25.855 1.00 88.81 88 ILE A O 1
ATOM 677 N N . PRO A 1 89 ? -25.054 11.704 24.977 1.00 87.94 89 PRO A N 1
ATOM 678 C CA . PRO A 1 89 ? -23.981 11.377 24.037 1.00 87.94 89 PRO A CA 1
ATOM 679 C C . PRO A 1 89 ? -23.599 12.525 23.092 1.00 87.94 89 PRO A C 1
ATOM 681 O O . PRO A 1 89 ? -22.410 12.767 22.892 1.00 87.94 89 PRO A O 1
ATOM 684 N N . HIS A 1 90 ? -24.576 13.268 22.561 1.00 85.56 90 HIS A N 1
ATOM 685 C CA . HIS A 1 90 ? -24.318 14.395 21.658 1.00 85.56 90 HIS A CA 1
ATOM 686 C C . HIS A 1 90 ? -23.642 15.579 22.367 1.00 85.56 90 HIS A C 1
ATOM 688 O O . HIS A 1 90 ? -22.720 16.195 21.831 1.00 85.56 90 HIS A O 1
ATOM 694 N N . GLU A 1 91 ? -24.038 15.886 23.603 1.00 89.69 91 GLU A N 1
ATOM 695 C CA . GLU A 1 91 ? -23.357 16.904 24.408 1.00 89.69 91 GLU A CA 1
ATOM 696 C C . GLU A 1 91 ? -21.931 16.487 24.797 1.00 89.69 91 GLU A C 1
ATOM 698 O O . GLU A 1 91 ? -21.015 17.317 24.817 1.00 89.69 91 GLU A O 1
ATOM 703 N N . LEU A 1 92 ? -21.733 15.202 25.111 1.00 88.12 92 LEU A N 1
ATOM 704 C CA . LEU A 1 92 ? -20.423 14.620 25.408 1.00 88.12 92 LEU A CA 1
ATOM 705 C C . LEU A 1 92 ? -19.492 14.698 24.201 1.00 88.12 92 LEU A C 1
ATOM 707 O O . LEU A 1 92 ? -18.330 15.059 24.370 1.00 88.12 92 LEU A O 1
ATOM 711 N N . GLU A 1 93 ? -19.994 14.431 22.996 1.00 88.50 93 GLU A N 1
ATOM 712 C CA . GLU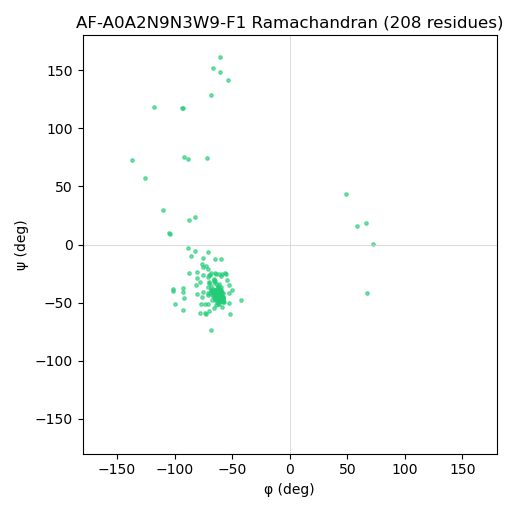 A 1 93 ? -19.245 14.618 21.752 1.00 88.50 93 GLU A CA 1
ATOM 713 C C . GLU A 1 93 ? -18.780 16.073 21.594 1.00 88.50 93 GLU A C 1
ATOM 715 O O . GLU A 1 93 ? -17.609 16.326 21.307 1.00 88.50 93 GLU A O 1
ATOM 720 N N . GLY A 1 94 ? -19.665 17.043 21.849 1.00 87.88 94 GLY A N 1
ATOM 721 C CA . GLY A 1 94 ? -19.327 18.467 21.783 1.00 87.88 94 GLY A CA 1
ATOM 722 C C . GLY A 1 94 ? -18.224 18.877 22.766 1.00 87.88 94 GLY A C 1
ATOM 723 O O . GLY A 1 94 ? -17.338 19.655 22.409 1.00 87.88 94 GLY A O 1
ATOM 724 N N . LYS A 1 95 ? -18.244 18.330 23.988 1.00 91.69 95 LYS A N 1
ATOM 725 C CA . LYS A 1 95 ? -17.269 18.638 25.054 1.00 91.69 95 LYS A CA 1
ATOM 726 C C . LYS A 1 95 ? -15.950 17.873 24.910 1.00 91.69 95 LYS A C 1
ATOM 728 O O . LYS A 1 95 ? -14.896 18.412 25.233 1.00 91.69 95 LYS A O 1
ATOM 733 N N . LEU A 1 96 ? -15.996 16.633 24.423 1.00 93.12 96 LEU A N 1
ATOM 734 C CA . LEU A 1 96 ? -14.852 15.721 24.294 1.00 93.12 96 LEU A CA 1
ATOM 735 C C . LEU A 1 96 ? -14.454 15.487 22.834 1.00 93.12 96 LEU A C 1
ATOM 737 O O . LEU A 1 96 ? -13.898 14.443 22.498 1.00 93.12 96 LEU A O 1
ATOM 741 N N . LYS A 1 97 ? -14.679 16.480 21.971 1.00 91.00 97 LYS A N 1
ATOM 742 C CA . LYS A 1 97 ? -14.374 16.440 20.535 1.00 91.00 97 LYS A CA 1
ATOM 743 C C . LYS A 1 97 ? -13.023 15.806 20.160 1.00 91.00 97 LYS A C 1
ATOM 745 O O . LYS A 1 97 ? -13.027 14.963 19.265 1.00 91.00 97 LYS A O 1
ATOM 750 N N . PRO A 1 98 ? -11.877 16.143 20.795 1.00 91.69 98 PRO A N 1
ATOM 751 C CA . PRO A 1 98 ? -10.596 15.535 20.424 1.00 91.69 98 PRO A CA 1
ATOM 752 C C . PRO A 1 98 ? -10.527 14.040 20.760 1.00 91.69 98 PRO A C 1
ATOM 754 O O . PRO A 1 98 ? -10.033 13.256 19.954 1.00 91.69 98 PRO A O 1
ATOM 757 N N . LEU A 1 99 ? -11.060 13.629 21.914 1.00 92.44 99 LEU A N 1
ATOM 758 C CA . LEU A 1 99 ? -11.088 12.224 22.322 1.00 92.44 99 LEU A CA 1
ATOM 759 C C . LEU A 1 99 ? -12.078 11.425 21.468 1.00 92.44 99 LEU A C 1
ATOM 761 O O . LEU A 1 99 ? -11.745 10.341 20.997 1.00 92.44 99 LEU A O 1
ATOM 765 N N . HIS A 1 100 ? -13.264 11.991 21.220 1.00 92.56 100 HIS A N 1
ATOM 766 C CA . HIS A 1 100 ? -14.253 11.411 20.320 1.00 92.56 100 HIS A CA 1
ATOM 767 C C . HIS A 1 100 ? -13.671 11.236 18.918 1.00 92.56 100 HIS A C 1
ATOM 769 O O . HIS A 1 100 ? -13.750 10.145 18.380 1.00 92.56 100 HIS A O 1
ATOM 775 N N . GLY A 1 101 ? -13.011 12.255 18.360 1.00 92.69 101 GLY A N 1
ATOM 776 C CA . GLY A 1 101 ? -12.371 12.165 17.047 1.00 92.69 101 GLY A CA 1
ATOM 777 C C . GLY A 1 101 ? -11.290 11.084 16.976 1.00 92.69 101 GLY A C 1
ATOM 778 O O . GLY A 1 101 ? -11.179 10.398 15.967 1.00 92.69 101 GLY A O 1
ATOM 779 N N . LEU A 1 102 ? -10.525 10.883 18.051 1.00 94.25 102 LEU A N 1
ATOM 780 C CA . LEU A 1 102 ? -9.513 9.829 18.113 1.00 94.25 102 LEU A CA 1
ATOM 781 C C . LEU A 1 102 ? -10.146 8.430 18.123 1.00 94.25 102 LEU A C 1
ATOM 783 O O . LEU A 1 102 ? -9.748 7.572 17.339 1.00 94.25 102 LEU A O 1
ATOM 787 N N . LEU A 1 103 ? -11.153 8.208 18.972 1.00 94.06 103 LEU A N 1
ATOM 788 C CA . LEU A 1 103 ? -11.891 6.940 19.046 1.00 94.06 103 LEU A CA 1
ATOM 789 C C . LEU A 1 103 ? -12.692 6.664 17.765 1.00 94.06 103 LEU A C 1
ATOM 791 O O . LEU A 1 103 ? -12.720 5.532 17.289 1.00 94.06 103 LEU A O 1
ATOM 795 N N . TYR A 1 104 ? -13.313 7.701 17.199 1.00 94.06 104 TYR A N 1
ATOM 796 C CA . TYR A 1 104 ? -14.114 7.646 15.978 1.00 9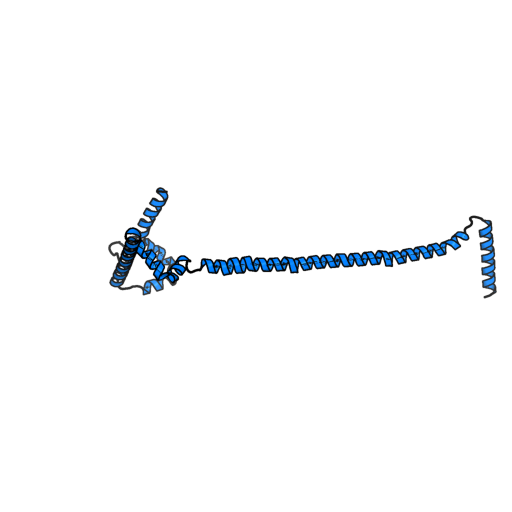4.06 104 TYR A CA 1
ATOM 797 C C . TYR A 1 104 ? -13.262 7.255 14.769 1.00 94.06 104 TYR A C 1
ATOM 799 O O . TYR A 1 104 ? -13.639 6.358 14.018 1.00 94.06 104 TYR A O 1
ATOM 807 N N . ASN A 1 105 ? -12.068 7.839 14.640 1.00 95.06 105 ASN A N 1
ATOM 808 C CA . ASN A 1 105 ? -11.095 7.460 13.613 1.00 95.06 105 ASN A CA 1
ATOM 809 C C . ASN A 1 105 ? -10.271 6.223 14.013 1.00 95.06 105 ASN A C 1
ATOM 811 O O . ASN A 1 105 ? -9.156 6.049 13.543 1.00 95.06 105 ASN A O 1
ATOM 815 N N . LYS A 1 106 ? -10.778 5.369 14.917 1.00 94.44 106 LYS A N 1
ATOM 816 C CA . LYS A 1 106 ? -10.145 4.101 15.329 1.00 94.44 106 LYS A CA 1
ATOM 817 C C . LYS A 1 106 ? -8.659 4.246 15.683 1.00 94.44 106 LYS A C 1
ATOM 819 O O . LYS A 1 106 ? -7.834 3.423 15.295 1.00 94.44 106 LYS A O 1
ATOM 824 N N . TRP A 1 107 ? -8.315 5.299 16.422 1.00 94.69 107 TRP A N 1
ATOM 825 C CA . TRP A 1 107 ? -6.937 5.633 16.803 1.00 94.69 107 TRP A CA 1
ATOM 826 C C . TRP A 1 107 ? -6.014 6.036 15.641 1.00 94.69 107 TRP A C 1
ATOM 828 O O . TRP A 1 107 ? -4.797 6.038 15.805 1.00 94.69 107 TRP A O 1
ATOM 838 N N . TYR A 1 108 ? -6.573 6.413 14.491 1.00 95.06 108 TYR A N 1
ATOM 839 C CA . TYR A 1 108 ? -5.866 6.780 13.260 1.00 95.06 108 TYR A CA 1
ATOM 840 C C . TYR A 1 108 ? -4.948 5.686 12.688 1.00 95.06 108 TYR A C 1
ATOM 842 O O . TYR A 1 108 ? -4.062 5.961 11.876 1.00 95.06 108 TYR A O 1
ATOM 850 N N . VAL A 1 109 ? -5.115 4.437 13.131 1.00 96.94 109 VAL A N 1
ATOM 851 C CA . VAL A 1 109 ? -4.253 3.321 12.716 1.00 96.94 109 VAL A CA 1
ATOM 852 C C . VAL A 1 109 ? -4.431 3.039 11.226 1.00 96.94 109 VAL A C 1
ATOM 854 O O . VAL A 1 109 ? -3.442 2.860 10.513 1.00 96.94 109 VAL A O 1
ATOM 857 N N . ASP A 1 110 ? -5.677 3.059 10.754 1.00 95.44 110 ASP A N 1
ATOM 858 C CA . ASP A 1 110 ? -6.029 2.801 9.357 1.00 95.44 110 ASP A CA 1
ATOM 859 C C . ASP A 1 110 ? -5.447 3.897 8.440 1.00 95.44 110 ASP A C 1
ATOM 861 O O . ASP A 1 110 ? -4.859 3.604 7.401 1.00 95.44 110 ASP A O 1
ATOM 865 N N . GLU A 1 111 ? -5.539 5.164 8.848 1.00 95.88 111 GLU A N 1
ATOM 866 C CA . GLU A 1 111 ? -5.069 6.334 8.102 1.00 95.88 111 GLU A CA 1
ATOM 867 C C . GLU A 1 111 ? -3.543 6.393 8.031 1.00 95.88 111 GLU A C 1
ATOM 869 O O . GLU A 1 111 ? -2.980 6.693 6.977 1.00 95.88 111 GLU A O 1
ATOM 874 N N . ILE A 1 112 ? -2.858 6.083 9.136 1.00 96.12 112 ILE A N 1
ATOM 875 C CA . ILE A 1 112 ? -1.394 5.984 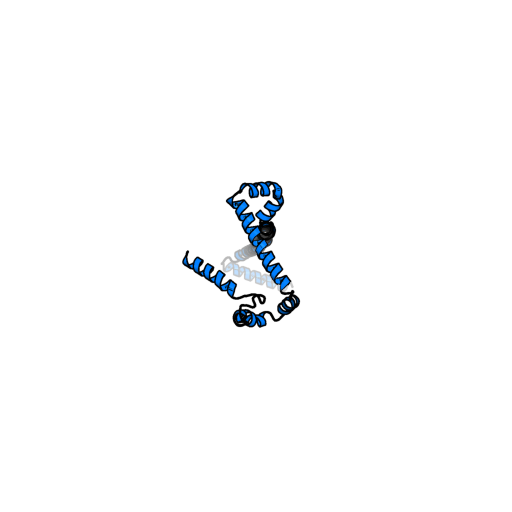9.155 1.00 96.12 112 ILE A CA 1
ATOM 876 C C . ILE A 1 112 ? -0.942 4.848 8.238 1.00 96.12 112 ILE A C 1
ATOM 878 O O . ILE A 1 112 ? 0.027 5.010 7.492 1.00 96.12 112 ILE A O 1
ATOM 882 N N . TYR A 1 113 ? -1.645 3.713 8.260 1.00 95.75 113 TYR A N 1
ATOM 883 C CA . TYR A 1 113 ? -1.326 2.587 7.395 1.00 95.75 113 TYR A CA 1
ATOM 884 C C . TYR A 1 113 ? -1.509 2.940 5.912 1.00 95.75 113 TYR A C 1
ATOM 886 O O . TYR A 1 113 ? -0.612 2.693 5.099 1.00 95.75 113 TYR A O 1
ATOM 894 N N . ASP A 1 114 ? -2.634 3.566 5.561 1.00 96.44 114 ASP A N 1
ATOM 895 C CA . ASP A 1 114 ? -2.914 4.001 4.191 1.00 96.44 114 ASP A CA 1
ATOM 896 C C . ASP A 1 114 ? -1.912 5.064 3.718 1.00 96.44 114 ASP A C 1
ATOM 898 O O . ASP A 1 114 ? -1.387 4.991 2.607 1.00 96.44 114 ASP A O 1
ATOM 902 N N . PHE A 1 115 ? -1.558 6.022 4.574 1.00 96.38 115 PHE A N 1
ATOM 903 C CA . PHE A 1 115 ? -0.558 7.035 4.249 1.00 96.38 115 PHE A CA 1
ATOM 904 C C . PHE A 1 115 ? 0.832 6.426 4.024 1.00 96.38 115 PHE A C 1
ATOM 906 O O . PHE A 1 115 ? 1.453 6.670 2.987 1.00 96.38 115 PHE A O 1
ATOM 913 N N . LEU A 1 116 ? 1.321 5.623 4.973 1.00 95.50 116 LEU A N 1
ATOM 914 C CA . LEU A 1 116 ? 2.702 5.147 4.978 1.00 95.50 116 LEU A CA 1
ATOM 915 C C . LEU A 1 116 ? 2.922 4.006 3.977 1.00 95.50 116 LEU A C 1
ATOM 917 O O . LEU A 1 116 ? 3.842 4.058 3.157 1.00 95.50 116 LEU A O 1
ATOM 921 N N . PHE A 1 117 ? 2.078 2.975 4.027 1.00 95.50 117 PHE A N 1
ATOM 922 C CA . PHE A 1 117 ? 2.290 1.750 3.258 1.00 95.50 117 PHE A CA 1
ATOM 923 C C . PHE A 1 117 ? 1.609 1.796 1.896 1.00 95.50 117 PHE A C 1
ATOM 925 O O . PHE A 1 117 ? 2.229 1.450 0.889 1.00 95.50 117 PHE A O 1
ATOM 932 N N . VAL A 1 118 ? 0.352 2.234 1.836 1.00 95.31 118 VAL A N 1
ATOM 933 C CA . VAL A 1 118 ? -0.416 2.187 0.585 1.00 95.31 118 VAL A CA 1
ATOM 934 C C . VAL A 1 118 ? -0.003 3.330 -0.336 1.00 95.31 118 VAL A C 1
ATOM 936 O O . VAL A 1 118 ? 0.451 3.105 -1.459 1.00 95.31 118 VAL A O 1
ATOM 939 N N . ASN A 1 119 ? -0.136 4.570 0.122 1.00 95.19 119 ASN A N 1
ATOM 940 C CA . ASN A 1 119 ? 0.137 5.740 -0.703 1.00 95.19 119 ASN A CA 1
ATOM 941 C C . ASN A 1 119 ? 1.637 6.042 -0.783 1.00 95.19 119 ASN A C 1
ATOM 943 O O . ASN A 1 119 ? 2.137 6.302 -1.876 1.00 95.19 119 ASN A O 1
ATOM 947 N N . GLY A 1 120 ? 2.357 5.956 0.337 1.00 92.44 120 GLY A N 1
ATOM 948 C CA . GLY A 1 120 ? 3.800 6.171 0.389 1.00 92.44 120 GLY A CA 1
ATOM 949 C C . GLY A 1 120 ? 4.580 5.076 -0.334 1.00 92.44 120 GLY A C 1
ATOM 950 O O . GLY A 1 120 ? 5.116 5.293 -1.422 1.00 92.44 120 GLY A O 1
ATOM 951 N N . LEU A 1 121 ? 4.647 3.886 0.265 1.00 91.69 121 LEU A N 1
ATOM 952 C CA . LEU A 1 121 ? 5.496 2.806 -0.242 1.00 91.69 121 LEU A CA 1
ATOM 953 C C . LEU A 1 121 ? 4.975 2.193 -1.545 1.00 91.69 121 LEU A C 1
ATOM 955 O O . LEU A 1 121 ? 5.729 2.111 -2.512 1.00 91.69 121 LEU A O 1
ATOM 959 N N . CYS A 1 122 ? 3.705 1.785 -1.607 1.00 91.94 122 CYS A N 1
ATOM 960 C CA . CYS A 1 122 ? 3.205 1.072 -2.784 1.00 91.94 122 CYS A CA 1
ATOM 961 C C . CYS A 1 122 ? 3.016 2.007 -3.982 1.00 91.94 122 CYS A C 1
ATOM 963 O O . CYS A 1 122 ? 3.627 1.797 -5.029 1.00 91.94 122 CYS A O 1
ATOM 965 N N . LYS A 1 123 ? 2.188 3.051 -3.849 1.00 93.69 123 LYS A N 1
ATOM 966 C CA . LYS A 1 123 ? 1.909 3.964 -4.971 1.00 93.69 123 LYS A CA 1
ATOM 967 C C . LYS A 1 123 ? 3.094 4.880 -5.260 1.00 93.69 123 LYS A C 1
ATOM 969 O O . LYS A 1 123 ? 3.537 4.942 -6.402 1.00 93.69 123 LYS A O 1
ATOM 974 N N . GLY A 1 124 ? 3.622 5.567 -4.247 1.00 93.25 124 GLY A N 1
ATOM 975 C CA . GLY A 1 124 ? 4.762 6.471 -4.403 1.00 93.25 124 GLY A CA 1
ATOM 976 C C . GLY A 1 124 ? 6.013 5.738 -4.885 1.00 93.25 124 GLY A C 1
ATOM 977 O O . GLY A 1 124 ? 6.591 6.113 -5.906 1.00 93.25 124 GLY A O 1
ATOM 978 N N . GLY A 1 125 ? 6.384 4.644 -4.215 1.00 92.56 125 GLY A N 1
ATOM 979 C CA . GLY A 1 125 ? 7.503 3.797 -4.634 1.00 92.56 125 GLY A CA 1
ATOM 980 C C . GLY A 1 125 ? 7.302 3.196 -6.026 1.00 92.56 125 GLY A C 1
ATOM 981 O O . GLY A 1 125 ? 8.207 3.262 -6.857 1.00 92.56 125 GLY A O 1
ATOM 982 N N . GLY A 1 126 ? 6.102 2.695 -6.330 1.00 93.50 126 GLY A N 1
ATOM 983 C CA . GLY A 1 126 ? 5.770 2.159 -7.651 1.00 93.50 126 GLY A CA 1
ATOM 984 C C . GLY A 1 126 ? 5.886 3.194 -8.775 1.00 93.50 126 GLY A C 1
ATOM 985 O O . GLY A 1 126 ? 6.430 2.891 -9.835 1.00 93.50 126 GLY A O 1
ATOM 986 N N . LEU A 1 127 ? 5.447 4.435 -8.544 1.00 94.25 127 LEU A N 1
ATOM 987 C CA . LEU A 1 127 ? 5.589 5.527 -9.513 1.00 94.25 127 LEU A CA 1
ATOM 988 C C . LEU A 1 127 ? 7.055 5.905 -9.748 1.00 94.25 127 LEU A C 1
ATOM 990 O O . LEU A 1 127 ? 7.447 6.139 -10.892 1.00 94.25 127 LEU A O 1
ATOM 994 N N . LEU A 1 128 ? 7.867 5.947 -8.689 1.00 95.12 128 LEU A N 1
ATOM 995 C CA . LEU A 1 128 ? 9.299 6.233 -8.792 1.00 95.12 128 LEU A CA 1
ATOM 996 C C . LEU A 1 128 ? 10.033 5.138 -9.566 1.00 95.12 128 LEU A C 1
ATOM 998 O O . LEU A 1 128 ? 10.761 5.445 -10.508 1.00 95.12 128 LEU A O 1
ATOM 1002 N N . LEU A 1 129 ? 9.787 3.871 -9.225 1.00 94.94 129 LEU A N 1
ATOM 1003 C CA . LEU A 1 129 ? 10.373 2.727 -9.922 1.00 94.94 129 LEU A CA 1
ATOM 1004 C C . LEU A 1 129 ? 9.922 2.673 -11.386 1.00 94.94 129 LEU A C 1
ATOM 1006 O O . LEU A 1 129 ? 10.753 2.521 -12.274 1.00 94.94 129 LEU A O 1
ATOM 1010 N N . GLY A 1 130 ? 8.634 2.896 -11.660 1.00 94.56 130 GLY A N 1
ATOM 1011 C CA . GLY A 1 130 ? 8.114 2.941 -13.029 1.00 94.56 130 GLY A CA 1
ATOM 1012 C C . GLY A 1 130 ? 8.599 4.152 -13.836 1.00 94.56 130 GLY A C 1
ATOM 1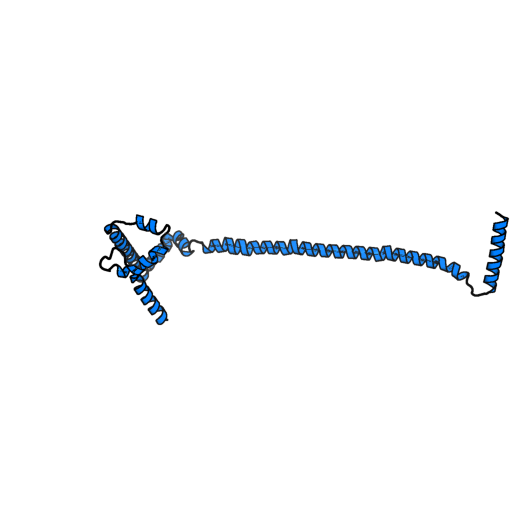013 O O . GLY A 1 130 ? 8.625 4.117 -15.065 1.00 94.56 130 GLY A O 1
ATOM 1014 N N . SER A 1 131 ? 8.977 5.252 -13.183 1.00 95.38 131 SER A N 1
ATOM 1015 C CA . SER A 1 131 ? 9.653 6.378 -13.839 1.00 95.38 131 SER A CA 1
ATOM 1016 C C . SER A 1 131 ? 11.120 6.057 -14.130 1.00 95.38 131 SER A C 1
ATOM 1018 O O . SER A 1 131 ? 11.618 6.377 -15.207 1.00 95.38 131 SER A O 1
ATOM 1020 N N . PHE A 1 132 ? 11.806 5.397 -13.195 1.00 96.25 132 PHE A N 1
ATOM 1021 C CA . PHE A 1 132 ? 13.189 4.966 -13.370 1.00 96.25 132 PHE A CA 1
ATOM 1022 C C . PHE A 1 132 ? 13.325 3.962 -14.519 1.00 96.25 132 PHE A C 1
ATOM 1024 O O . PHE A 1 132 ? 14.176 4.147 -15.381 1.00 96.25 132 PHE A O 1
ATOM 1031 N N . ASP A 1 133 ? 12.450 2.961 -14.582 1.00 96.25 133 ASP A N 1
ATOM 1032 C CA . ASP A 1 133 ? 12.448 1.954 -15.646 1.00 96.25 133 ASP A CA 1
ATOM 1033 C C . ASP A 1 133 ? 12.278 2.598 -17.035 1.00 96.25 133 ASP A C 1
ATOM 1035 O O . ASP A 1 133 ? 13.157 2.494 -17.891 1.00 96.25 133 ASP A O 1
ATOM 1039 N N . ARG A 1 134 ? 11.233 3.417 -17.211 1.00 95.12 134 ARG A N 1
ATOM 1040 C CA . ARG A 1 134 ? 10.948 4.099 -18.488 1.00 95.12 134 ARG A CA 1
ATOM 1041 C C . ARG A 1 134 ? 12.033 5.076 -18.939 1.00 95.12 134 ARG A C 1
ATOM 1043 O O . ARG A 1 134 ? 12.252 5.249 -20.135 1.00 95.12 134 ARG A O 1
ATOM 1050 N N . ASN A 1 135 ? 12.675 5.778 -18.008 1.00 95.06 135 ASN A N 1
ATOM 1051 C CA . ASN A 1 135 ? 13.633 6.826 -18.368 1.00 95.06 135 ASN A CA 1
ATOM 1052 C C . ASN A 1 135 ? 15.072 6.312 -18.442 1.00 95.06 135 ASN A C 1
ATOM 1054 O O . ASN A 1 135 ? 15.834 6.752 -19.299 1.00 95.06 135 ASN A O 1
ATOM 1058 N N . VAL A 1 136 ? 15.457 5.405 -17.544 1.00 94.94 136 VAL A N 1
ATOM 1059 C CA . VAL A 1 136 ? 16.843 4.944 -17.406 1.00 94.94 136 VAL A CA 1
ATOM 1060 C C . VAL A 1 136 ? 17.041 3.609 -18.104 1.00 94.94 136 VAL A C 1
ATOM 1062 O O . VAL A 1 136 ? 17.955 3.491 -18.918 1.00 94.94 136 VAL A O 1
ATOM 1065 N N . VAL A 1 137 ? 16.192 2.617 -17.826 1.00 95.38 137 VAL A N 1
ATOM 1066 C CA . VAL A 1 137 ? 16.344 1.268 -18.391 1.00 95.38 137 VAL A CA 1
ATOM 1067 C C . VAL A 1 137 ? 15.964 1.282 -19.868 1.00 95.38 137 VAL A C 1
ATOM 1069 O O . VAL A 1 137 ? 16.821 1.054 -20.724 1.00 95.38 137 VAL A O 1
ATOM 1072 N N . ASP A 1 138 ? 14.727 1.662 -20.183 1.00 95.38 138 ASP A N 1
ATOM 1073 C CA . ASP A 1 138 ? 14.259 1.793 -21.565 1.00 95.38 138 ASP A CA 1
ATOM 1074 C C . ASP A 1 138 ? 15.064 2.848 -22.329 1.00 95.38 138 ASP A C 1
ATOM 1076 O O . ASP A 1 138 ? 15.402 2.658 -23.500 1.00 95.38 138 ASP A O 1
ATOM 1080 N N . GLY A 1 139 ? 15.423 3.953 -21.669 1.00 95.88 139 GLY A N 1
ATOM 1081 C CA . GLY A 1 139 ? 16.299 4.976 -22.241 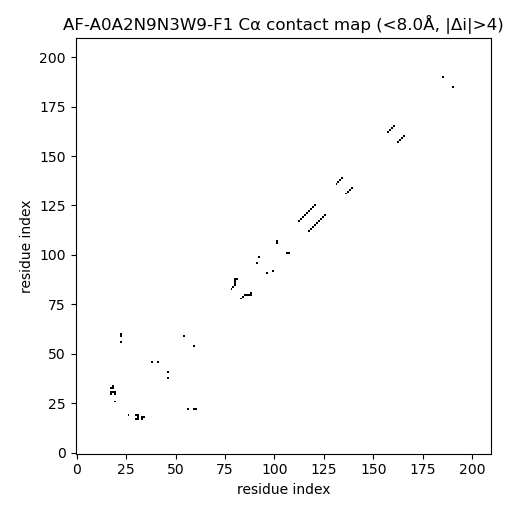1.00 95.88 139 GLY A CA 1
ATOM 1082 C C . GLY A 1 139 ? 17.667 4.415 -22.634 1.00 95.88 139 GLY A C 1
ATOM 1083 O O . GLY A 1 139 ? 18.135 4.654 -23.748 1.00 95.88 139 GLY A O 1
ATOM 1084 N N . GLY A 1 140 ? 18.280 3.608 -21.764 1.00 96.31 140 GLY A N 1
ATOM 1085 C CA . GLY A 1 140 ? 19.550 2.934 -22.029 1.00 96.31 140 GLY A CA 1
ATOM 1086 C C . GLY A 1 140 ? 19.464 1.941 -23.188 1.00 96.31 140 GLY A C 1
ATOM 1087 O O . GLY A 1 140 ? 20.307 1.968 -24.087 1.00 96.31 140 GLY A O 1
ATOM 1088 N N . VAL A 1 141 ? 18.417 1.111 -23.223 1.00 96.56 141 VAL A N 1
ATOM 1089 C CA . VAL A 1 141 ? 18.192 0.131 -24.302 1.00 96.56 141 VAL A CA 1
ATOM 1090 C C . VAL A 1 141 ? 17.955 0.829 -25.644 1.00 96.56 141 VAL A C 1
ATOM 1092 O O . VAL A 1 141 ? 18.582 0.484 -26.650 1.00 96.56 141 VAL A O 1
ATOM 1095 N N . ASN A 1 142 ? 17.105 1.858 -25.669 1.00 96.62 142 ASN A N 1
ATOM 1096 C CA . ASN A 1 142 ? 16.858 2.654 -26.871 1.00 96.62 142 ASN A CA 1
ATOM 1097 C C . ASN A 1 142 ? 18.120 3.392 -27.334 1.00 96.62 142 ASN A C 1
ATOM 1099 O O . ASN A 1 142 ? 18.385 3.462 -28.537 1.00 96.62 142 ASN A O 1
ATOM 1103 N N . GLY A 1 143 ? 18.925 3.891 -26.391 1.00 96.31 143 GLY A N 1
ATOM 1104 C CA . GLY A 1 143 ? 20.224 4.499 -26.657 1.00 96.31 143 GLY A CA 1
ATOM 1105 C C . GLY A 1 143 ? 21.194 3.525 -27.321 1.00 96.31 143 GLY A C 1
ATOM 1106 O O . GLY A 1 143 ? 21.760 3.843 -28.367 1.00 96.31 143 GLY A O 1
ATOM 1107 N N . ALA A 1 144 ? 21.326 2.307 -26.789 1.00 96.75 144 ALA A N 1
ATOM 1108 C CA . ALA A 1 144 ? 22.141 1.259 -27.400 1.00 96.75 144 ALA A CA 1
ATOM 1109 C C . ALA A 1 144 ? 21.673 0.946 -28.831 1.00 96.75 144 ALA A C 1
ATOM 1111 O O . ALA A 1 144 ? 22.478 0.937 -29.764 1.00 96.75 144 ALA A O 1
ATOM 1112 N N . GLY A 1 145 ? 20.359 0.795 -29.034 1.00 96.44 145 GLY A N 1
ATOM 1113 C CA . GLY A 1 145 ? 19.780 0.587 -30.362 1.00 96.44 145 GLY A CA 1
ATOM 1114 C C . GLY A 1 145 ? 20.047 1.746 -31.331 1.00 96.44 145 GLY A C 1
ATOM 1115 O O . GLY A 1 145 ? 20.310 1.521 -32.516 1.00 96.44 145 GLY A O 1
ATOM 1116 N N . TRP A 1 146 ? 20.015 2.990 -30.848 1.00 96.88 146 TRP A N 1
ATOM 1117 C CA . TRP A 1 146 ? 20.370 4.165 -31.643 1.00 96.88 146 TRP A CA 1
ATOM 1118 C C . TRP A 1 146 ? 21.844 4.142 -32.055 1.00 96.88 146 TRP A C 1
ATOM 1120 O O . TRP A 1 146 ? 22.135 4.337 -33.237 1.00 96.88 146 TRP A O 1
ATOM 1130 N N . VAL A 1 147 ? 22.757 3.830 -31.128 1.00 97.38 147 VAL A N 1
ATOM 1131 C CA . VAL A 1 147 ? 24.201 3.734 -31.404 1.00 97.38 147 VAL A CA 1
ATOM 1132 C C . VAL A 1 147 ? 24.480 2.657 -32.446 1.00 97.38 147 VAL A C 1
ATOM 1134 O O . VAL A 1 147 ? 25.163 2.931 -33.429 1.00 97.38 147 VAL A O 1
ATOM 1137 N N . THR A 1 148 ? 23.904 1.460 -32.307 1.00 97.06 148 THR A N 1
ATOM 1138 C CA . THR A 1 148 ? 24.080 0.388 -33.299 1.00 97.06 148 THR A CA 1
ATOM 1139 C C . THR A 1 148 ? 23.612 0.823 -34.686 1.00 97.06 148 THR A C 1
ATOM 1141 O O . THR A 1 148 ? 24.329 0.631 -35.669 1.00 97.06 148 THR A O 1
ATOM 1144 N N . ARG A 1 149 ? 22.436 1.460 -34.786 1.00 96.75 149 ARG A N 1
ATOM 1145 C CA . ARG A 1 149 ? 21.926 1.979 -36.066 1.00 96.75 149 ARG A CA 1
ATOM 1146 C C . ARG A 1 149 ? 22.809 3.087 -36.632 1.00 96.75 149 ARG A C 1
ATOM 1148 O O . ARG A 1 149 ? 23.008 3.134 -37.843 1.00 96.75 149 ARG A O 1
ATOM 1155 N N . PHE A 1 150 ? 23.328 3.973 -35.787 1.00 96.88 150 PHE A N 1
ATOM 1156 C CA . PHE A 1 150 ? 24.248 5.027 -36.201 1.00 96.88 150 PHE A CA 1
ATOM 1157 C C . PHE A 1 150 ? 25.542 4.434 -36.769 1.00 96.88 150 PHE A C 1
ATOM 1159 O O . PHE A 1 150 ? 25.900 4.741 -37.904 1.00 96.88 150 PHE A O 1
ATOM 1166 N N . THR A 1 151 ? 26.180 3.514 -36.043 1.00 96.94 151 THR A N 1
ATOM 1167 C CA . THR A 1 151 ? 27.398 2.826 -36.492 1.00 96.94 151 THR A CA 1
ATOM 1168 C C . THR A 1 151 ? 27.168 2.071 -37.798 1.00 96.94 151 THR A C 1
ATOM 1170 O O . THR A 1 151 ? 27.982 2.170 -38.713 1.00 96.94 151 THR A O 1
ATOM 1173 N N . ALA A 1 152 ? 26.029 1.385 -37.942 1.00 96.81 152 ALA A N 1
ATOM 1174 C CA . ALA A 1 152 ? 25.669 0.718 -39.190 1.00 96.81 152 ALA A CA 1
ATOM 1175 C C . ALA A 1 152 ? 25.547 1.707 -40.362 1.00 96.81 152 ALA A C 1
ATOM 1177 O O . ALA A 1 152 ? 26.054 1.432 -41.446 1.00 96.81 152 ALA A O 1
ATOM 1178 N N . ARG A 1 153 ? 24.931 2.883 -40.159 1.00 96.88 153 ARG A N 1
ATOM 1179 C CA . ARG A 1 153 ? 24.871 3.930 -41.197 1.00 96.88 153 ARG A CA 1
ATOM 1180 C C . ARG A 1 153 ? 26.252 4.442 -41.585 1.00 96.88 153 ARG A C 1
ATOM 1182 O O . ARG A 1 153 ? 26.506 4.609 -42.772 1.00 96.88 153 ARG A O 1
ATOM 1189 N N . VAL A 1 154 ? 27.130 4.670 -40.608 1.00 96.56 154 VAL A N 1
ATOM 1190 C CA . VAL A 1 154 ? 28.513 5.094 -40.870 1.00 96.56 154 VAL A CA 1
ATOM 1191 C C . VAL A 1 154 ? 29.255 4.025 -41.674 1.00 96.56 154 VAL A C 1
ATOM 1193 O O . VAL A 1 154 ? 29.886 4.352 -42.676 1.00 96.56 154 VAL A O 1
ATOM 1196 N N . SER A 1 155 ? 29.116 2.752 -41.296 1.00 96.44 155 SER A N 1
ATOM 1197 C CA . SER A 1 155 ? 29.706 1.627 -42.025 1.00 96.44 155 SER A CA 1
ATOM 1198 C C . SER A 1 155 ? 29.192 1.539 -43.463 1.00 96.44 155 SER A C 1
ATOM 1200 O O . SER A 1 155 ? 29.995 1.399 -44.377 1.00 96.44 155 SER A O 1
ATOM 1202 N N . MET A 1 156 ? 27.876 1.660 -43.682 1.00 96.06 156 MET A N 1
ATOM 1203 C CA . MET A 1 156 ? 27.282 1.636 -45.027 1.00 96.06 156 MET A CA 1
ATOM 1204 C C . MET A 1 156 ? 27.761 2.809 -45.890 1.00 96.06 156 MET A C 1
ATOM 1206 O O . MET A 1 156 ? 28.042 2.636 -47.075 1.00 96.06 156 MET A O 1
ATOM 1210 N N . TRP A 1 157 ? 27.877 4.004 -45.305 1.00 96.81 157 TRP A N 1
ATOM 1211 C CA . TRP A 1 157 ? 28.402 5.173 -46.008 1.00 96.81 157 TRP A CA 1
ATOM 1212 C C . TRP A 1 157 ? 29.873 4.986 -46.398 1.00 96.81 157 TRP A C 1
ATOM 1214 O O . TRP A 1 157 ? 30.231 5.247 -47.545 1.00 96.81 157 TRP A O 1
ATOM 1224 N N . TRP A 1 158 ? 30.704 4.492 -45.473 1.00 95.81 158 TRP A N 1
ATOM 1225 C CA . TRP A 1 158 ? 32.116 4.204 -45.730 1.00 95.81 158 TRP A CA 1
ATOM 1226 C C . TRP A 1 158 ? 32.293 3.165 -46.837 1.00 95.81 158 TRP A C 1
ATOM 1228 O O . TRP A 1 158 ? 33.074 3.383 -47.761 1.00 95.81 158 TRP A O 1
ATOM 1238 N N . ASP A 1 159 ? 31.546 2.064 -46.768 1.00 95.88 159 ASP A N 1
ATOM 1239 C CA . ASP A 1 159 ? 31.572 1.007 -47.778 1.00 95.88 159 ASP A CA 1
ATOM 1240 C C . ASP A 1 159 ? 31.230 1.566 -49.166 1.00 95.88 159 ASP A C 1
ATOM 1242 O O . ASP A 1 159 ? 32.020 1.440 -50.098 1.00 95.88 159 ASP A O 1
ATOM 1246 N N . THR A 1 160 ? 30.135 2.325 -49.268 1.00 94.12 160 THR A N 1
ATOM 1247 C CA . THR A 1 160 ? 29.650 2.874 -50.546 1.00 94.12 160 THR A CA 1
ATOM 1248 C C . THR A 1 160 ? 30.597 3.916 -51.155 1.00 94.12 160 THR A C 1
ATOM 1250 O O . THR A 1 160 ? 30.767 3.973 -52.373 1.00 94.12 160 THR A O 1
ATOM 1253 N N . TRP A 1 161 ? 31.199 4.783 -50.337 1.00 93.12 161 TRP A N 1
ATOM 1254 C CA . TRP A 1 161 ? 32.011 5.893 -50.848 1.00 93.12 161 TRP A CA 1
ATOM 1255 C C . TRP A 1 161 ? 33.493 5.563 -50.958 1.00 93.12 161 TRP A C 1
ATOM 1257 O O . TRP A 1 161 ? 34.131 5.962 -51.932 1.00 93.12 161 TRP A O 1
ATOM 1267 N N . ILE A 1 162 ? 34.050 4.858 -49.975 1.00 94.44 162 ILE A N 1
ATOM 1268 C CA . ILE A 1 162 ? 35.485 4.584 -49.915 1.00 94.44 162 ILE A CA 1
ATOM 1269 C C . ILE A 1 162 ? 35.802 3.256 -50.585 1.00 94.44 162 ILE A C 1
ATOM 1271 O O . ILE A 1 162 ? 36.610 3.236 -51.511 1.00 94.44 162 ILE A O 1
ATOM 1275 N N . ILE A 1 163 ? 35.177 2.159 -50.147 1.00 94.12 163 ILE A N 1
ATOM 1276 C CA . ILE A 1 163 ? 35.503 0.816 -50.651 1.00 94.12 163 ILE A CA 1
ATOM 1277 C C . ILE A 1 163 ? 35.018 0.683 -52.095 1.00 94.12 163 ILE A C 1
ATOM 1279 O O . ILE A 1 163 ? 35.826 0.490 -53.005 1.00 94.12 163 ILE A O 1
ATOM 1283 N N . ASP A 1 164 ? 33.726 0.895 -52.324 1.00 94.06 164 ASP A N 1
ATOM 1284 C CA . ASP A 1 164 ? 33.120 0.875 -53.655 1.00 94.06 164 ASP A CA 1
ATOM 1285 C C . ASP A 1 164 ? 33.735 1.937 -54.573 1.00 94.06 164 ASP A C 1
ATOM 1287 O O . ASP A 1 164 ? 33.983 1.675 -55.751 1.00 94.06 164 ASP A O 1
ATOM 1291 N N . GLY A 1 165 ? 34.031 3.127 -54.043 1.00 94.88 165 GLY A N 1
ATOM 1292 C CA . GLY A 1 165 ? 34.711 4.188 -54.784 1.00 94.88 165 GLY A CA 1
ATOM 1293 C C . GLY A 1 165 ? 36.104 3.770 -55.256 1.00 94.88 165 GLY A C 1
ATOM 1294 O O . GLY A 1 165 ? 36.419 3.907 -56.440 1.00 94.88 165 GLY A O 1
ATOM 1295 N N . ALA A 1 166 ? 36.917 3.195 -54.366 1.00 95.38 166 ALA A N 1
ATOM 1296 C CA . ALA A 1 166 ? 38.255 2.708 -54.688 1.00 95.38 166 ALA A CA 1
ATOM 1297 C C . ALA A 1 166 ? 38.217 1.554 -55.699 1.00 95.38 166 ALA A C 1
ATOM 1299 O O . ALA A 1 166 ? 38.980 1.559 -56.667 1.00 95.38 166 ALA A O 1
ATOM 1300 N N . VAL A 1 167 ? 37.298 0.597 -55.530 1.00 95.50 167 VAL A N 1
ATOM 1301 C CA . VAL A 1 167 ? 37.122 -0.528 -56.462 1.00 95.50 167 VAL A CA 1
ATOM 1302 C C . VAL A 1 167 ? 36.680 -0.028 -57.838 1.00 95.50 167 VAL A C 1
ATOM 1304 O O . VAL A 1 167 ? 37.252 -0.427 -58.856 1.00 95.50 167 VAL A O 1
ATOM 1307 N N . ARG A 1 168 ? 35.708 0.893 -57.897 1.00 95.56 168 ARG A N 1
ATOM 1308 C CA . ARG A 1 168 ? 35.256 1.506 -59.157 1.00 95.56 168 ARG A CA 1
ATOM 1309 C C . ARG A 1 168 ? 36.389 2.262 -59.837 1.00 95.56 168 ARG A C 1
ATOM 1311 O O . ARG A 1 168 ? 36.590 2.064 -61.035 1.00 95.56 168 ARG A O 1
ATOM 1318 N N . PHE A 1 169 ? 37.158 3.053 -59.092 1.00 94.88 169 PHE A N 1
ATOM 1319 C CA . PHE A 1 169 ? 38.322 3.770 -59.611 1.00 94.88 169 PHE A CA 1
ATOM 1320 C C . PHE A 1 169 ? 39.391 2.813 -60.155 1.00 94.88 169 PHE A C 1
ATOM 1322 O O . PHE A 1 169 ? 39.864 2.991 -61.277 1.00 94.88 169 PHE A O 1
ATOM 1329 N N . GLY A 1 170 ? 39.706 1.743 -59.421 1.00 94.81 170 GLY A N 1
ATOM 1330 C CA . GLY A 1 170 ? 40.619 0.698 -59.882 1.00 94.81 170 GLY A CA 1
ATOM 1331 C C . GLY A 1 170 ? 40.129 0.035 -61.171 1.00 94.81 170 GLY A C 1
ATOM 1332 O O . GLY A 1 170 ? 40.875 -0.066 -62.143 1.00 94.81 170 GLY A O 1
ATOM 1333 N N . SER A 1 171 ? 38.846 -0.336 -61.230 1.00 92.50 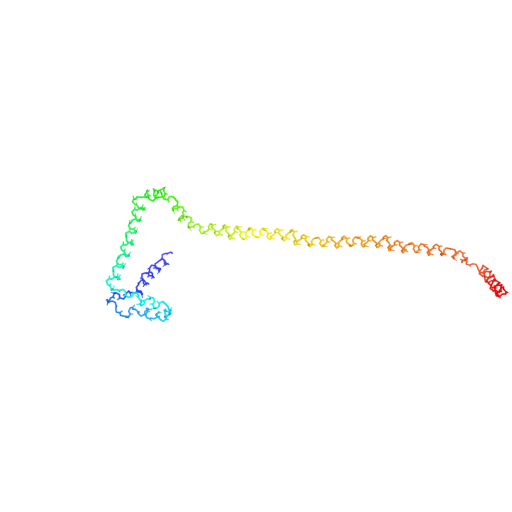171 SER A N 1
ATOM 1334 C CA . SER A 1 171 ? 38.237 -0.919 -62.433 1.00 92.50 171 SER A CA 1
ATOM 1335 C C . SER A 1 171 ? 38.277 0.037 -63.632 1.00 92.50 171 SER A C 1
ATOM 1337 O O . SER A 1 171 ? 38.509 -0.393 -64.762 1.00 92.50 171 SER A O 1
ATOM 1339 N N . PHE A 1 172 ? 38.095 1.339 -63.392 1.00 93.62 172 PHE A N 1
ATOM 1340 C CA . PHE A 1 172 ? 38.198 2.377 -64.410 1.00 93.62 172 PHE A CA 1
ATOM 1341 C C . PHE A 1 172 ? 39.632 2.493 -64.935 1.00 93.62 172 PHE A C 1
ATOM 1343 O O . PHE A 1 172 ? 39.830 2.513 -66.148 1.00 93.62 172 PHE A O 1
ATOM 1350 N N . PHE A 1 173 ? 40.631 2.484 -64.050 1.00 92.12 173 PHE A N 1
ATOM 1351 C CA . PHE A 1 173 ? 42.042 2.551 -64.429 1.00 92.12 173 PHE A CA 1
ATOM 1352 C C . PHE A 1 173 ? 42.480 1.330 -65.249 1.00 92.12 173 PHE A C 1
ATOM 1354 O O . PHE A 1 173 ? 43.107 1.478 -66.298 1.00 92.12 173 PHE A O 1
ATOM 1361 N N . VAL A 1 174 ? 42.078 0.122 -64.833 1.00 92.00 174 VAL A N 1
ATOM 1362 C CA . VAL A 1 174 ? 42.333 -1.113 -65.595 1.00 92.00 174 VAL A CA 1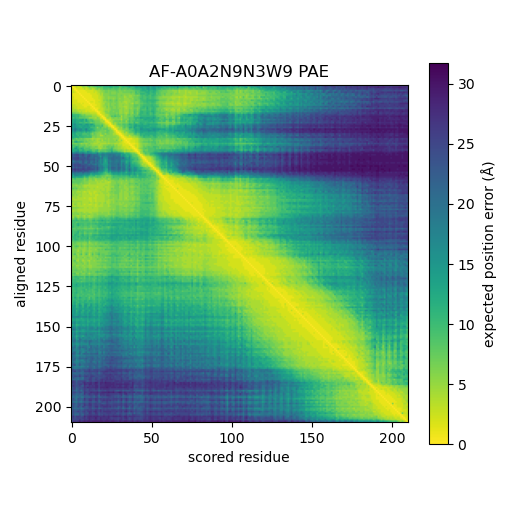
ATOM 1363 C C . VAL A 1 174 ? 41.679 -1.043 -66.976 1.00 92.00 174 VAL A C 1
ATOM 1365 O O . VAL A 1 174 ? 42.330 -1.334 -67.980 1.00 92.00 174 VAL A O 1
ATOM 1368 N N . LYS A 1 175 ? 40.414 -0.604 -67.058 1.00 89.94 175 LYS A N 1
ATOM 1369 C CA . LYS A 1 175 ? 39.725 -0.409 -68.345 1.00 89.94 175 LYS A CA 1
ATOM 1370 C C . LYS A 1 175 ? 40.459 0.598 -69.228 1.00 89.94 175 LYS A C 1
ATOM 1372 O O . LYS A 1 175 ? 40.639 0.330 -70.411 1.00 89.94 175 LYS A O 1
ATOM 1377 N N . MET A 1 176 ? 40.917 1.714 -68.661 1.00 91.56 176 MET A N 1
ATOM 1378 C CA . MET A 1 176 ? 41.676 2.742 -69.374 1.00 91.56 176 MET A CA 1
ATOM 1379 C C . MET A 1 176 ? 42.967 2.177 -69.986 1.00 91.56 176 MET A C 1
ATOM 1381 O O . MET A 1 176 ? 43.235 2.418 -71.160 1.00 91.56 176 MET A O 1
ATOM 1385 N N . LEU A 1 177 ? 43.722 1.372 -69.232 1.00 88.62 177 LEU A N 1
ATOM 1386 C CA . LEU A 1 177 ? 44.934 0.706 -69.725 1.00 88.62 177 LEU A CA 1
ATOM 1387 C C . LEU A 1 177 ? 44.651 -0.404 -70.748 1.00 88.62 177 LEU A C 1
ATOM 1389 O O . LEU A 1 177 ? 45.498 -0.687 -71.593 1.00 88.62 177 LEU A O 1
ATOM 1393 N N . SER A 1 178 ? 43.469 -1.020 -70.709 1.00 87.69 178 SER A N 1
ATOM 1394 C CA . SER A 1 178 ? 43.086 -2.056 -71.672 1.00 87.69 178 SER A CA 1
ATOM 1395 C C . SER A 1 178 ? 42.839 -1.498 -73.076 1.00 87.69 178 SER A C 1
ATOM 1397 O O . SER A 1 178 ? 43.124 -2.189 -74.052 1.00 87.69 178 SER A O 1
ATOM 1399 N N . TYR A 1 179 ? 42.333 -0.267 -73.206 1.00 84.50 179 TYR A N 1
ATOM 1400 C CA . TYR A 1 179 ? 42.024 0.340 -74.509 1.00 84.50 179 TYR A CA 1
ATOM 1401 C C . TYR A 1 179 ? 43.190 0.319 -75.519 1.00 84.50 179 TYR A C 1
ATOM 1403 O O . TYR A 1 179 ? 42.974 -0.161 -76.632 1.00 84.50 179 TYR A O 1
ATOM 1411 N N . PRO A 1 180 ? 44.421 0.764 -75.189 1.00 82.81 180 PRO A N 1
ATOM 1412 C CA . PRO A 1 180 ? 45.544 0.711 -76.130 1.00 82.81 180 PRO A CA 1
ATOM 1413 C C . PRO A 1 180 ? 45.950 -0.718 -76.516 1.00 82.81 180 PRO A C 1
ATOM 1415 O O . PRO A 1 180 ? 46.317 -0.955 -77.665 1.00 82.81 180 PRO A O 1
ATOM 1418 N N . VAL A 1 181 ? 45.836 -1.688 -75.602 1.00 81.25 181 VAL A N 1
ATOM 1419 C CA . VAL A 1 181 ? 46.123 -3.103 -75.898 1.00 81.25 181 VAL A CA 1
ATOM 1420 C C . VAL A 1 181 ? 45.099 -3.666 -76.886 1.00 81.25 181 VAL A C 1
ATOM 1422 O O . VAL A 1 181 ? 45.470 -4.359 -77.834 1.00 81.25 181 VAL A O 1
ATOM 1425 N N . CYS A 1 182 ? 43.823 -3.313 -76.722 1.00 79.69 182 CYS A N 1
ATOM 1426 C CA . CYS A 1 182 ? 42.763 -3.719 -77.643 1.00 79.69 182 CYS A CA 1
ATOM 1427 C C . CYS A 1 182 ? 42.932 -3.104 -79.043 1.00 79.69 182 CYS A C 1
ATOM 1429 O O . CYS A 1 182 ? 42.576 -3.741 -80.028 1.00 79.69 182 CYS A O 1
ATOM 1431 N N . ILE A 1 183 ? 43.525 -1.909 -79.159 1.00 79.19 183 ILE A N 1
ATOM 1432 C CA . ILE A 1 183 ? 43.818 -1.277 -80.459 1.00 79.19 183 ILE A CA 1
ATOM 1433 C C . ILE A 1 183 ? 44.868 -2.072 -81.257 1.00 79.19 183 ILE A C 1
ATOM 1435 O O . ILE A 1 183 ? 44.806 -2.110 -82.485 1.00 79.19 183 ILE A O 1
ATOM 1439 N N . LEU A 1 184 ? 45.806 -2.755 -80.589 1.00 76.88 184 LEU A N 1
ATOM 1440 C CA . LEU A 1 184 ? 46.814 -3.588 -81.262 1.00 76.88 184 LEU A CA 1
ATOM 1441 C C . LEU A 1 184 ? 46.219 -4.871 -81.869 1.00 76.88 184 LEU A C 1
ATOM 1443 O O . LEU A 1 184 ? 46.790 -5.443 -82.800 1.00 76.88 184 LEU A O 1
ATOM 1447 N N . GLN A 1 185 ? 45.056 -5.315 -81.391 1.00 77.31 185 GLN A N 1
ATOM 1448 C CA . GLN A 1 185 ? 44.378 -6.516 -81.874 1.00 77.31 185 GLN A CA 1
ATOM 1449 C C . GLN A 1 185 ? 43.393 -6.176 -83.001 1.00 77.31 185 GLN A C 1
ATOM 1451 O O . GLN A 1 185 ? 42.180 -6.173 -82.831 1.00 77.31 185 GLN A O 1
ATOM 1456 N N . THR A 1 186 ? 43.932 -5.904 -84.190 1.00 79.06 186 THR A N 1
ATOM 1457 C CA . THR A 1 186 ? 43.144 -5.495 -85.372 1.00 79.06 186 THR A CA 1
ATOM 1458 C C . THR A 1 186 ? 42.508 -6.659 -86.145 1.00 79.06 186 THR A C 1
ATOM 1460 O O . THR A 1 186 ? 41.795 -6.431 -87.120 1.00 79.06 186 THR A O 1
ATOM 1463 N N . GLY A 1 187 ? 42.796 -7.913 -85.771 1.00 82.69 187 GLY A N 1
ATOM 1464 C CA . GLY A 1 187 ? 42.293 -9.116 -86.452 1.00 82.69 187 GLY A CA 1
ATOM 1465 C C . GLY A 1 187 ? 42.925 -9.401 -87.825 1.00 82.69 187 GLY A C 1
ATOM 1466 O O . GLY A 1 187 ? 42.597 -10.399 -88.461 1.00 82.69 187 GLY A O 1
ATOM 1467 N N . ARG A 1 188 ? 43.864 -8.565 -88.294 1.00 86.12 188 ARG A N 1
ATOM 1468 C CA . ARG A 1 188 ? 44.576 -8.747 -89.570 1.00 86.12 188 ARG A CA 1
ATOM 1469 C C . ARG A 1 188 ? 45.896 -9.489 -89.359 1.00 86.12 188 ARG A C 1
ATOM 1471 O O . ARG A 1 188 ? 46.808 -8.944 -88.745 1.00 86.12 188 ARG A O 1
ATOM 1478 N N . VAL A 1 189 ? 46.052 -10.676 -89.955 1.00 83.62 189 VAL A N 1
ATOM 1479 C CA . VAL A 1 189 ? 47.266 -11.527 -89.842 1.00 83.62 189 VAL A CA 1
ATOM 1480 C C . VAL A 1 189 ? 48.562 -10.775 -90.196 1.00 83.62 189 VAL A C 1
ATOM 1482 O O . VAL A 1 189 ? 49.593 -10.960 -89.553 1.00 83.62 189 VAL A O 1
ATOM 1485 N N . GLN A 1 190 ? 48.493 -9.857 -91.165 1.00 87.06 190 GLN A N 1
ATOM 1486 C CA . GLN A 1 190 ? 49.616 -9.017 -91.604 1.00 87.06 190 GLN A CA 1
ATOM 1487 C C . GLN A 1 190 ? 50.186 -8.134 -90.480 1.00 87.06 190 GLN A C 1
ATOM 1489 O O . GLN A 1 190 ? 51.400 -7.975 -90.383 1.00 87.06 190 GLN A O 1
ATOM 1494 N N . ALA A 1 191 ? 49.326 -7.580 -89.618 1.00 85.00 191 ALA A N 1
ATOM 1495 C CA . ALA A 1 191 ? 49.753 -6.716 -88.521 1.00 85.00 191 ALA A CA 1
ATOM 1496 C C . ALA A 1 191 ? 50.537 -7.509 -87.462 1.00 85.00 191 ALA A C 1
ATOM 1498 O O . ALA A 1 191 ? 51.566 -7.045 -86.980 1.00 85.00 191 ALA A O 1
ATOM 1499 N N . TYR A 1 192 ? 50.108 -8.738 -87.158 1.00 87.69 192 TYR A N 1
ATOM 1500 C CA . TYR A 1 192 ? 50.813 -9.614 -86.218 1.00 87.69 192 TYR A CA 1
ATOM 1501 C C . TYR A 1 192 ? 52.197 -10.020 -86.735 1.00 87.69 192 TYR A C 1
ATOM 1503 O O . TYR A 1 192 ? 53.168 -9.952 -85.986 1.00 87.69 192 TYR A O 1
ATOM 1511 N N . ALA A 1 193 ? 52.308 -10.382 -88.019 1.00 87.56 193 ALA A N 1
ATOM 1512 C CA . ALA A 1 193 ? 53.595 -10.710 -88.633 1.00 87.56 193 ALA A CA 1
ATOM 1513 C C . ALA A 1 193 ? 54.582 -9.529 -88.565 1.00 87.56 193 ALA A C 1
ATOM 1515 O O . ALA A 1 193 ? 55.754 -9.721 -88.239 1.00 87.56 193 ALA A O 1
ATOM 1516 N N . PHE A 1 194 ? 54.095 -8.305 -88.799 1.00 88.25 194 PHE A N 1
ATOM 1517 C CA . PHE A 1 194 ? 54.885 -7.082 -88.656 1.00 88.25 194 PHE A CA 1
ATOM 1518 C C . PHE A 1 194 ? 55.398 -6.883 -87.218 1.00 88.25 194 PHE A C 1
ATOM 1520 O O . PHE A 1 194 ? 56.596 -6.678 -87.026 1.00 88.25 194 PHE A O 1
ATOM 1527 N N . PHE A 1 195 ? 54.536 -7.013 -86.201 1.00 86.81 195 PHE A N 1
ATOM 1528 C CA . PHE A 1 195 ? 54.950 -6.882 -84.796 1.00 86.81 195 PHE A CA 1
ATOM 1529 C C . PHE A 1 195 ? 55.965 -7.948 -84.362 1.00 86.81 195 PHE A C 1
ATOM 1531 O O . PHE A 1 195 ? 56.902 -7.622 -83.634 1.00 86.81 195 PHE A O 1
ATOM 1538 N N . ILE A 1 196 ? 55.822 -9.197 -84.821 1.00 89.31 196 ILE A N 1
ATOM 1539 C CA . ILE A 1 196 ? 56.777 -10.280 -84.530 1.00 89.31 196 ILE A CA 1
ATOM 1540 C C . ILE A 1 196 ? 58.161 -9.948 -85.098 1.00 89.31 196 ILE A C 1
ATOM 1542 O O . ILE A 1 196 ? 59.164 -10.083 -84.398 1.00 89.31 196 ILE A O 1
ATOM 1546 N N . LEU A 1 197 ? 58.220 -9.485 -86.350 1.00 90.19 197 LEU A N 1
ATOM 1547 C CA . LEU A 1 197 ? 59.480 -9.156 -87.014 1.00 90.19 197 LEU A CA 1
ATOM 1548 C C . LEU A 1 197 ? 60.183 -7.967 -86.341 1.00 90.19 197 LEU A C 1
ATOM 1550 O O . LEU A 1 197 ? 61.374 -8.050 -86.044 1.00 90.19 197 LEU A O 1
ATOM 1554 N N . VAL A 1 198 ? 59.438 -6.902 -86.022 1.00 91.00 198 VAL A N 1
ATOM 1555 C CA . VAL A 1 198 ? 59.958 -5.749 -85.265 1.00 91.00 198 VAL A CA 1
ATOM 1556 C C . VAL A 1 198 ? 60.445 -6.175 -83.876 1.00 91.00 198 VAL A C 1
ATOM 1558 O O . VAL A 1 198 ? 61.527 -5.766 -83.457 1.00 91.00 198 VAL A O 1
ATOM 1561 N N . GLY A 1 199 ? 59.694 -7.032 -83.177 1.00 90.62 199 GLY A N 1
ATOM 1562 C CA . GLY A 1 199 ? 60.079 -7.567 -81.870 1.00 90.62 199 GLY A CA 1
ATOM 1563 C C . GLY A 1 199 ? 61.375 -8.382 -81.913 1.00 90.62 199 GLY A C 1
ATOM 1564 O O . GLY A 1 199 ? 62.249 -8.185 -81.071 1.00 90.62 199 GLY A O 1
ATOM 1565 N N . ALA A 1 200 ? 61.543 -9.241 -82.923 1.00 90.81 200 ALA A N 1
ATOM 1566 C CA . ALA A 1 200 ? 62.767 -10.018 -83.122 1.00 90.81 200 ALA A CA 1
ATOM 1567 C C . ALA A 1 200 ? 63.977 -9.120 -83.429 1.00 90.81 200 ALA A C 1
ATOM 1569 O O . ALA A 1 200 ? 65.046 -9.307 -82.848 1.00 90.81 200 ALA A O 1
ATOM 1570 N N . MET A 1 201 ? 63.801 -8.109 -84.287 1.00 89.50 201 MET A N 1
ATOM 1571 C CA . MET A 1 201 ? 64.848 -7.124 -84.576 1.00 89.50 201 MET A CA 1
ATOM 1572 C C . MET A 1 201 ? 65.251 -6.327 -83.330 1.00 89.50 201 MET A C 1
ATOM 1574 O O . MET A 1 201 ? 66.440 -6.142 -83.089 1.00 89.50 201 MET A O 1
ATOM 1578 N N . ALA A 1 202 ? 64.284 -5.886 -82.521 1.00 91.50 202 ALA A N 1
ATOM 1579 C CA . ALA A 1 202 ? 64.547 -5.156 -81.282 1.00 91.50 202 ALA A CA 1
ATOM 1580 C C . ALA A 1 202 ? 65.271 -6.023 -80.241 1.00 91.50 202 ALA A C 1
ATOM 1582 O O . ALA A 1 202 ? 66.214 -5.558 -79.606 1.00 91.50 202 ALA A O 1
ATOM 1583 N N . PHE A 1 203 ? 64.870 -7.290 -80.091 1.00 91.75 203 PHE A N 1
ATOM 1584 C CA . PHE A 1 203 ? 65.515 -8.235 -79.179 1.00 91.75 203 PHE A CA 1
ATOM 1585 C C . PHE A 1 203 ? 66.969 -8.512 -79.576 1.00 91.75 203 PHE A C 1
ATOM 1587 O O . PHE A 1 203 ? 67.865 -8.432 -78.737 1.00 91.75 203 PHE A O 1
ATOM 1594 N N . LEU A 1 204 ? 67.213 -8.773 -80.864 1.00 89.88 204 LEU A N 1
ATOM 1595 C CA . LEU A 1 204 ? 68.565 -8.948 -81.394 1.00 89.88 204 LEU A CA 1
ATOM 1596 C C . LEU A 1 204 ? 69.395 -7.670 -81.240 1.00 89.88 204 LEU A C 1
ATOM 1598 O O . LEU A 1 204 ? 70.538 -7.738 -80.801 1.00 89.88 204 LEU A O 1
ATOM 1602 N N . GLY A 1 205 ? 68.814 -6.503 -81.530 1.00 90.00 205 GLY A N 1
ATOM 1603 C CA . GLY A 1 205 ? 69.469 -5.209 -81.344 1.00 90.00 205 GLY A CA 1
ATOM 1604 C C . GLY A 1 205 ? 69.855 -4.938 -79.888 1.00 90.00 205 GLY A C 1
ATOM 1605 O O . GLY A 1 205 ? 70.970 -4.499 -79.629 1.00 90.00 205 GLY A O 1
ATOM 1606 N N . TYR A 1 206 ? 68.981 -5.258 -78.930 1.00 92.69 206 TYR A N 1
ATOM 1607 C CA . TYR A 1 206 ? 69.288 -5.154 -77.501 1.00 92.69 206 TYR A CA 1
ATOM 1608 C C . TYR A 1 206 ? 70.414 -6.104 -77.085 1.00 92.69 206 TYR A C 1
ATOM 1610 O O . TYR A 1 206 ? 71.306 -5.704 -76.345 1.00 92.69 206 TYR A O 1
ATOM 1618 N N . TYR A 1 207 ? 70.387 -7.345 -77.574 1.00 90.62 207 TYR A N 1
ATOM 1619 C CA . TYR A 1 207 ? 71.413 -8.340 -77.267 1.00 90.62 207 TYR A CA 1
ATOM 1620 C C . TYR A 1 207 ? 72.787 -7.971 -77.842 1.00 90.62 207 TYR A C 1
ATOM 1622 O O . TYR A 1 207 ? 73.802 -8.298 -77.249 1.00 90.62 207 TYR A O 1
ATOM 1630 N N . VAL A 1 208 ? 72.823 -7.286 -78.987 1.00 86.50 208 VAL A N 1
ATOM 1631 C CA . VAL A 1 208 ? 74.066 -6.809 -79.614 1.00 86.50 208 VAL A CA 1
ATOM 1632 C C . VAL A 1 208 ? 74.581 -5.514 -78.969 1.00 86.50 208 VAL A C 1
ATOM 1634 O O . VAL A 1 208 ? 75.782 -5.263 -78.981 1.00 86.50 208 VAL A O 1
ATOM 1637 N N . ALA A 1 209 ? 73.692 -4.680 -78.421 1.00 82.81 209 ALA A N 1
ATOM 1638 C CA . ALA A 1 209 ? 74.035 -3.409 -77.777 1.00 82.81 209 ALA A CA 1
ATOM 1639 C C . ALA A 1 209 ? 74.362 -3.528 -76.273 1.00 82.81 209 ALA A C 1
ATOM 1641 O O . ALA A 1 209 ? 74.696 -2.520 -75.645 1.00 82.81 209 ALA A O 1
ATOM 1642 N N . ARG A 1 210 ? 74.238 -4.726 -75.696 1.00 59.31 210 ARG A N 1
ATOM 1643 C CA . ARG A 1 210 ? 74.572 -5.058 -74.308 1.00 59.31 210 ARG A CA 1
ATOM 1644 C C . ARG A 1 210 ? 75.816 -5.935 -74.263 1.00 59.31 210 ARG A C 1
ATOM 1646 O O . ARG A 1 210 ? 76.601 -5.743 -73.310 1.00 59.31 210 ARG A O 1
#

Secondary structure (DSSP, 8-state):
-HHHHHHHHHHHHHHHTSS--TT-TTS-GGGGHHHHHHGGGGTTTHHHHHHHT---HHHHHHHHHHHHHHHHHHHHHHHIIIII-THHHHHHHHHSHHHHHHHHTGGGHHHHHIIIIIIIIIIIHHHHHHHHIIIIIHHHHHHHHHHHHHHHHHHHHHIIIIIHHHHHHHHHHHHHHHHHHHHH--S-HHHHHHHHHHHHHHHHHHHHH-

Radius of gyration: 54.96 Å; Cα contacts (8 Å, |Δi|>4): 44; chains: 1; bounding box: 109×53×141 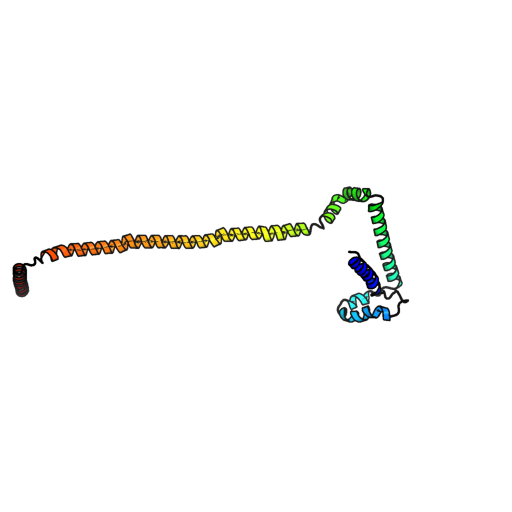Å

Sequence (210 aa):
MTGPLTVLALGSVLAGWLGVPKLWTFFGENWRSFESWLAPAFSSAAAEAAKEGAHDASTEWILMGLSVAIAIIGITVARYFYHHKPEIPHELEGKLKPLHGLLYNKWYVDEIYDFLFVNGLCKGGGLLLGSFDRNVVDGGVNGAGWVTRFTARVSMWWDTWIIDGAVRFGSFFVKMLSYPVCILQTGRVQAYAFFILVGAMAFLGYYVAR